Protein AF-X1F119-F1 (afdb_monomer_lite)

Sequence (222 aa):
QDLFIVEIAGNFIGYMDVAPELIIKRVILDCWIYPEHRRRGLATKLLAHGTRRAQELRARVAHVNIPDDNIIAKMVLSRLGFNSVRHFLELRLDMVEVRLPDIDRVVAGCRHLRRGEEDKLAKIQNRAFTGTWGYNPTTVEEIIYFTNLSSCSTEDVILACDGDKVIGYCWTGTTYEEGDAGGRKARIFMLGADPDYRGRGAGKRALLGWVGPPEKQGLTGC

Structure (mmCIF, N/CA/C/O backbone):
data_AF-X1F119-F1
#
_entry.id   AF-X1F119-F1
#
loop_
_atom_site.group_PDB
_atom_site.id
_atom_site.type_symbol
_atom_site.label_atom_id
_atom_site.label_alt_id
_atom_site.label_comp_id
_atom_site.label_asym_id
_atom_site.label_entity_id
_atom_site.label_seq_id
_atom_site.pdbx_PDB_ins_code
_atom_site.Cartn_x
_atom_site.Cartn_y
_atom_site.Cartn_z
_atom_site.occupancy
_atom_site.B_iso_or_equiv
_atom_site.auth_seq_id
_atom_site.auth_comp_id
_atom_site.auth_asym_id
_atom_site.auth_atom_id
_atom_site.pdbx_PDB_model_num
ATOM 1 N N . GLN A 1 1 ? 21.455 -6.979 -4.875 1.00 76.25 1 GLN A N 1
ATOM 2 C CA . GLN A 1 1 ? 21.347 -5.538 -5.151 1.00 76.25 1 GLN A CA 1
ATOM 3 C C . GLN A 1 1 ? 20.015 -5.331 -5.829 1.00 76.25 1 GLN A C 1
ATOM 5 O O . GLN A 1 1 ? 19.732 -6.061 -6.774 1.00 76.25 1 GLN A O 1
ATOM 10 N N . ASP A 1 2 ? 19.213 -4.416 -5.298 1.00 92.12 2 ASP A N 1
ATOM 11 C CA . ASP A 1 2 ? 17.796 -4.299 -5.657 1.00 92.12 2 ASP A CA 1
ATOM 12 C C . ASP A 1 2 ? 17.477 -2.978 -6.382 1.00 92.12 2 ASP A C 1
ATOM 14 O O . ASP A 1 2 ? 16.419 -2.851 -6.979 1.00 92.12 2 ASP A O 1
ATOM 18 N N . LEU A 1 3 ? 18.446 -2.058 -6.451 1.00 95.38 3 LEU A N 1
ATOM 19 C CA . LEU A 1 3 ? 18.398 -0.848 -7.269 1.00 95.38 3 LEU A CA 1
ATOM 20 C C . LEU A 1 3 ? 19.441 -0.926 -8.391 1.00 95.38 3 LEU A C 1
ATOM 22 O O . LEU A 1 3 ? 20.638 -1.098 -8.132 1.00 95.38 3 LEU A O 1
ATOM 26 N N . PHE A 1 4 ? 18.986 -0.760 -9.630 1.00 93.94 4 PHE A N 1
ATOM 27 C CA . PHE A 1 4 ? 19.818 -0.664 -10.827 1.00 93.94 4 PHE A CA 1
ATOM 28 C C . PHE A 1 4 ? 19.674 0.722 -11.438 1.00 93.94 4 PHE A C 1
ATOM 30 O O . PHE A 1 4 ? 18.567 1.238 -11.564 1.00 93.94 4 PHE A O 1
ATOM 37 N N . ILE A 1 5 ? 20.789 1.302 -11.863 1.00 94.88 5 ILE A N 1
ATOM 38 C CA . ILE A 1 5 ? 20.841 2.652 -12.420 1.00 94.88 5 ILE A CA 1
ATOM 39 C C . ILE A 1 5 ? 21.349 2.575 -13.860 1.00 94.88 5 ILE A C 1
ATOM 41 O O . ILE A 1 5 ? 22.183 1.730 -14.193 1.00 94.88 5 ILE A O 1
ATOM 45 N N . VAL A 1 6 ? 20.828 3.446 -14.723 1.00 93.94 6 VAL A N 1
ATOM 46 C CA . VAL A 1 6 ? 21.331 3.643 -16.083 1.00 93.94 6 VAL A CA 1
ATOM 47 C C . VAL A 1 6 ? 22.001 4.999 -16.169 1.00 93.94 6 VAL A C 1
ATOM 49 O O . VAL A 1 6 ? 21.370 6.029 -15.927 1.00 93.94 6 VAL A O 1
ATOM 52 N N . GLU A 1 7 ? 23.258 4.983 -16.596 1.00 94.19 7 GLU A N 1
ATOM 53 C CA . GLU A 1 7 ? 24.046 6.186 -16.822 1.00 94.19 7 GLU A CA 1
ATOM 54 C C . GLU A 1 7 ? 24.548 6.240 -18.265 1.00 94.19 7 GLU A C 1
ATOM 56 O O . GLU A 1 7 ? 24.911 5.218 -18.856 1.00 94.19 7 GLU A O 1
ATOM 61 N N . ILE A 1 8 ? 24.576 7.440 -18.844 1.00 90.44 8 ILE A N 1
ATOM 62 C CA . ILE A 1 8 ? 25.230 7.711 -20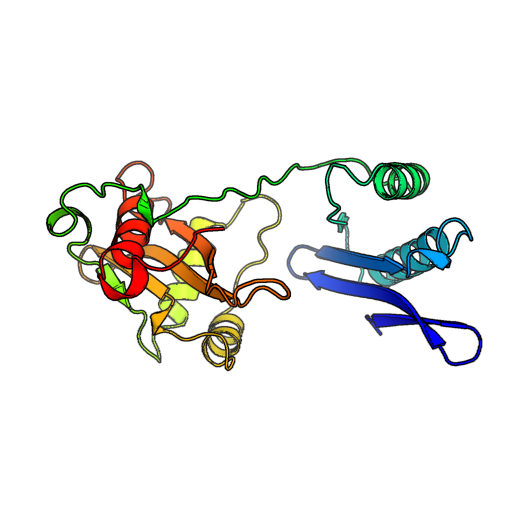.130 1.00 90.44 8 ILE A CA 1
ATOM 63 C C . ILE A 1 8 ? 26.125 8.933 -19.957 1.00 90.44 8 ILE A C 1
ATOM 65 O O . ILE A 1 8 ? 25.648 10.006 -19.594 1.00 90.44 8 ILE A O 1
ATOM 69 N N . ALA A 1 9 ? 27.421 8.769 -20.243 1.00 89.12 9 ALA A N 1
ATOM 70 C CA . ALA A 1 9 ? 28.428 9.826 -20.109 1.00 89.12 9 ALA A CA 1
ATOM 71 C C . ALA A 1 9 ? 28.419 10.503 -18.719 1.00 89.12 9 ALA A C 1
ATOM 73 O O . ALA A 1 9 ? 28.546 11.717 -18.617 1.00 89.12 9 ALA A O 1
ATOM 74 N N . GLY A 1 10 ? 28.226 9.711 -17.657 1.00 88.94 10 GLY A N 1
ATOM 75 C CA . GLY A 1 10 ? 28.173 10.194 -16.271 1.00 88.94 10 GLY A CA 1
ATOM 76 C C . GLY A 1 10 ? 26.843 10.829 -15.851 1.00 88.94 10 GLY A C 1
ATOM 77 O O . GLY A 1 10 ? 26.717 11.247 -14.706 1.00 88.94 10 GLY A O 1
ATOM 78 N N . ASN A 1 11 ? 25.844 10.888 -16.737 1.00 91.81 11 ASN A N 1
ATOM 79 C CA . ASN A 1 11 ? 24.521 11.412 -16.408 1.00 91.81 11 ASN A CA 1
ATOM 80 C C . ASN A 1 11 ? 23.555 10.281 -16.061 1.00 91.81 11 ASN A C 1
ATOM 82 O O . ASN A 1 11 ? 23.426 9.323 -16.829 1.00 91.81 11 ASN A O 1
ATOM 86 N N . PHE A 1 12 ? 22.830 10.435 -14.955 1.00 94.12 12 PHE A N 1
ATOM 87 C CA . PHE A 1 12 ? 21.704 9.582 -14.590 1.00 94.12 12 PHE A CA 1
ATOM 88 C C . PHE A 1 12 ? 20.560 9.746 -15.594 1.00 94.12 12 PHE A C 1
ATOM 90 O O . PHE A 1 12 ? 20.040 10.846 -15.778 1.00 94.12 12 PHE A O 1
ATOM 97 N N . ILE A 1 13 ? 20.142 8.649 -16.225 1.00 95.56 13 ILE A N 1
ATOM 98 C CA . ILE A 1 13 ? 19.063 8.674 -17.224 1.00 95.56 13 ILE A CA 1
ATOM 99 C C . ILE A 1 13 ? 17.914 7.711 -16.915 1.00 95.56 13 ILE A C 1
ATOM 101 O O . ILE A 1 13 ? 16.946 7.644 -17.678 1.00 95.56 13 ILE A O 1
ATOM 105 N N . GLY A 1 14 ? 17.997 6.949 -15.825 1.00 95.19 14 GLY A N 1
ATOM 106 C CA . GLY A 1 14 ? 16.923 6.057 -15.407 1.00 95.19 14 GLY A CA 1
ATOM 107 C C . GLY A 1 14 ? 17.321 5.064 -14.325 1.00 95.19 14 GLY A C 1
ATOM 108 O O . GLY A 1 14 ? 18.498 4.912 -14.000 1.00 95.19 14 GLY A O 1
ATOM 109 N N . TYR A 1 15 ? 16.323 4.357 -13.805 1.00 96.38 15 TYR A N 1
ATOM 110 C CA . TYR A 1 15 ? 16.493 3.344 -12.773 1.00 96.38 15 TYR A CA 1
ATOM 111 C C . TYR A 1 15 ? 15.498 2.184 -12.903 1.00 96.38 15 TYR A C 1
ATOM 113 O O . TYR A 1 15 ? 14.474 2.268 -13.592 1.00 96.38 15 TYR A O 1
ATOM 121 N N . MET A 1 16 ? 15.833 1.099 -12.212 1.00 96.75 16 MET A N 1
ATOM 122 C CA . MET A 1 16 ? 14.950 -0.003 -11.855 1.00 96.75 16 MET A CA 1
ATOM 123 C C . MET A 1 16 ? 15.096 -0.262 -10.362 1.00 96.75 16 MET A C 1
ATOM 125 O O . MET A 1 16 ? 16.180 -0.650 -9.927 1.00 96.75 16 MET A O 1
ATOM 129 N N . ASP A 1 17 ? 14.018 -0.077 -9.615 1.00 97.75 17 ASP A N 1
ATOM 130 C CA . ASP A 1 17 ? 13.915 -0.489 -8.221 1.00 97.75 17 ASP A CA 1
ATOM 131 C C . ASP A 1 17 ? 13.126 -1.801 -8.125 1.00 97.75 17 ASP A C 1
ATOM 133 O O . ASP A 1 17 ? 12.118 -1.998 -8.810 1.00 97.75 17 ASP A O 1
ATOM 137 N N . VAL A 1 18 ? 13.620 -2.725 -7.307 1.00 97.81 18 VAL A N 1
ATOM 138 C CA . VAL A 1 18 ? 13.049 -4.053 -7.085 1.00 97.81 18 VAL A CA 1
ATOM 139 C C . VAL A 1 18 ? 12.709 -4.170 -5.608 1.00 97.81 18 VAL A C 1
ATOM 141 O O . VAL A 1 18 ? 13.557 -4.543 -4.808 1.00 97.81 18 VAL A O 1
ATOM 144 N N . ALA A 1 19 ? 11.458 -3.911 -5.241 1.00 96.69 19 ALA A N 1
ATOM 145 C CA . ALA A 1 19 ? 11.001 -4.005 -3.858 1.00 96.69 19 ALA A CA 1
ATOM 146 C C . ALA A 1 19 ? 10.455 -5.418 -3.562 1.00 96.69 19 ALA A C 1
ATOM 148 O O . ALA A 1 19 ? 9.402 -5.796 -4.094 1.00 96.69 19 ALA A O 1
ATOM 149 N N . PRO A 1 20 ? 11.147 -6.244 -2.752 1.00 96.19 20 PRO A N 1
ATOM 150 C CA . PRO A 1 20 ? 10.719 -7.608 -2.490 1.00 96.19 20 PRO A CA 1
ATOM 151 C C . PRO A 1 20 ? 9.724 -7.707 -1.329 1.00 96.19 20 PRO A C 1
ATOM 153 O O . PRO A 1 20 ? 9.960 -7.209 -0.235 1.00 96.19 20 PRO A O 1
ATOM 156 N N . GLU A 1 21 ? 8.660 -8.479 -1.529 1.00 95.25 21 GLU A N 1
ATOM 157 C CA . GLU A 1 21 ? 7.686 -8.864 -0.502 1.00 95.25 21 GLU A CA 1
ATOM 158 C C . GLU A 1 21 ? 7.669 -10.391 -0.399 1.00 95.25 21 GLU A C 1
ATOM 160 O O . GLU A 1 21 ? 6.790 -11.102 -0.905 1.00 95.25 21 GLU A O 1
ATOM 165 N N . LEU A 1 22 ? 8.729 -10.918 0.216 1.00 93.88 22 LEU A N 1
ATOM 166 C CA . LEU A 1 22 ? 9.050 -12.346 0.171 1.00 93.88 22 LEU A CA 1
ATOM 167 C C . LEU A 1 22 ? 8.049 -13.223 0.932 1.00 93.88 22 LEU A C 1
ATOM 169 O O . LEU A 1 22 ? 7.871 -14.382 0.556 1.00 93.88 22 LEU A O 1
ATOM 173 N N . ILE A 1 23 ? 7.346 -12.671 1.929 1.00 93.75 23 ILE A N 1
ATOM 174 C CA . ILE A 1 23 ? 6.282 -13.371 2.673 1.00 93.75 23 ILE A CA 1
ATOM 175 C C . ILE A 1 23 ? 5.203 -13.873 1.704 1.00 93.75 23 ILE A C 1
ATOM 177 O O . ILE A 1 23 ? 4.798 -15.034 1.759 1.00 93.75 23 ILE A O 1
ATOM 181 N N . ILE A 1 24 ? 4.803 -13.026 0.753 1.00 95.06 24 ILE A N 1
ATOM 182 C CA . ILE A 1 24 ? 3.826 -13.355 -0.293 1.00 95.06 24 ILE A CA 1
ATOM 183 C C . ILE A 1 24 ? 4.486 -13.768 -1.619 1.00 95.06 24 ILE A C 1
ATOM 185 O O . ILE A 1 24 ? 3.801 -13.953 -2.625 1.00 95.06 24 ILE A O 1
ATOM 189 N N . LYS A 1 25 ? 5.815 -13.954 -1.624 1.00 96.69 25 LYS A N 1
ATOM 190 C CA . LYS A 1 25 ? 6.635 -14.315 -2.794 1.00 96.69 25 LYS A CA 1
ATOM 191 C C . LYS A 1 25 ? 6.395 -13.382 -3.986 1.00 96.69 25 LYS A C 1
ATOM 193 O O . LYS A 1 25 ? 6.302 -13.848 -5.124 1.00 96.69 25 LYS A O 1
ATOM 198 N N . ARG A 1 26 ? 6.288 -12.079 -3.731 1.00 96.88 26 ARG A N 1
ATOM 199 C CA . ARG A 1 26 ? 6.094 -11.044 -4.752 1.00 96.88 26 ARG A CA 1
ATOM 200 C C . ARG A 1 26 ? 7.316 -10.131 -4.824 1.00 96.88 26 ARG A C 1
ATOM 202 O O . ARG A 1 26 ? 8.005 -9.945 -3.827 1.00 96.88 26 ARG A O 1
ATOM 209 N N . VAL A 1 27 ? 7.565 -9.552 -5.992 1.00 97.75 27 VAL A N 1
ATOM 210 C CA . VAL A 1 27 ? 8.350 -8.318 -6.114 1.00 97.75 27 VAL A CA 1
ATOM 211 C C . VAL A 1 27 ? 7.518 -7.245 -6.805 1.00 97.75 27 VAL A C 1
ATOM 213 O O . VAL A 1 27 ? 6.731 -7.550 -7.710 1.00 97.75 27 VAL A O 1
ATOM 216 N N . ILE A 1 28 ? 7.701 -5.999 -6.393 1.00 97.25 28 ILE A N 1
ATOM 217 C CA . ILE A 1 28 ? 7.231 -4.825 -7.120 1.00 97.25 28 ILE A CA 1
ATOM 218 C C . ILE A 1 28 ? 8.422 -4.260 -7.886 1.00 97.25 28 ILE A C 1
ATOM 220 O O . ILE A 1 28 ? 9.496 -4.081 -7.317 1.00 97.25 28 ILE A O 1
ATOM 224 N N . LEU A 1 29 ? 8.241 -4.030 -9.181 1.00 97.62 29 LEU A N 1
ATOM 225 C CA . LEU A 1 29 ? 9.237 -3.389 -10.027 1.00 97.62 29 LEU A CA 1
ATOM 226 C C . LEU A 1 29 ? 8.778 -1.964 -10.310 1.00 97.62 29 LEU A C 1
ATOM 228 O O . LEU A 1 29 ? 7.668 -1.768 -10.815 1.00 97.62 29 LEU A O 1
ATOM 232 N N . ASP A 1 30 ? 9.645 -1.001 -10.035 1.00 96.38 30 ASP A N 1
ATOM 233 C CA . ASP A 1 30 ? 9.466 0.382 -10.452 1.00 96.38 30 ASP A CA 1
ATOM 234 C C . ASP A 1 30 ? 10.558 0.761 -11.451 1.00 96.38 30 ASP A C 1
ATOM 236 O O . ASP A 1 30 ? 11.749 0.560 -11.217 1.00 96.38 30 ASP A O 1
ATOM 240 N N . CYS A 1 31 ? 10.139 1.261 -12.609 1.00 95.00 31 CYS A N 1
ATOM 241 C CA . CYS A 1 31 ? 11.027 1.555 -13.719 1.00 95.00 31 CYS A CA 1
ATOM 242 C C . CYS A 1 31 ? 10.760 2.947 -14.250 1.00 95.00 31 CYS A C 1
ATOM 244 O O . CYS A 1 31 ? 9.670 3.242 -14.748 1.00 95.00 31 CYS A O 1
ATOM 246 N N . TRP A 1 32 ? 11.814 3.749 -14.290 1.00 94.00 32 TRP A N 1
ATOM 247 C CA . TRP A 1 32 ? 11.741 5.070 -14.875 1.00 94.00 32 TRP A CA 1
ATOM 248 C C . TRP A 1 32 ? 12.942 5.349 -15.763 1.00 94.00 32 TRP A C 1
ATOM 250 O O . TRP A 1 32 ? 14.078 5.005 -15.446 1.00 94.00 32 TRP A O 1
ATOM 260 N N . ILE A 1 33 ? 12.674 5.989 -16.898 1.00 93.75 33 ILE A N 1
ATOM 261 C CA . ILE A 1 33 ? 13.688 6.471 -17.832 1.00 93.75 33 ILE A CA 1
ATOM 262 C C . ILE A 1 33 ? 13.331 7.893 -18.230 1.00 93.75 33 ILE A C 1
ATOM 264 O O . ILE A 1 33 ? 12.177 8.180 -18.594 1.00 93.75 33 ILE A O 1
ATOM 268 N N . TYR A 1 34 ? 14.358 8.736 -18.225 1.00 91.81 34 TYR A N 1
ATOM 269 C CA . TYR A 1 34 ? 14.298 10.122 -18.647 1.00 91.81 34 TYR A CA 1
ATOM 270 C C . TYR A 1 34 ? 13.673 10.226 -20.053 1.00 91.81 34 TYR A C 1
ATOM 272 O O . TYR A 1 34 ? 14.088 9.482 -20.952 1.00 91.81 34 TYR A O 1
ATOM 280 N N . PRO A 1 35 ? 12.664 11.094 -20.280 1.00 89.38 35 PRO A N 1
ATOM 281 C CA . PRO A 1 35 ? 11.894 11.130 -21.528 1.00 89.38 35 PRO A CA 1
ATOM 282 C C . PRO A 1 35 ? 12.725 11.138 -22.822 1.00 89.38 35 PRO A C 1
ATOM 284 O O . PRO A 1 35 ? 12.428 10.373 -23.740 1.00 89.38 35 PRO A O 1
ATOM 287 N N . GLU A 1 36 ? 13.808 11.913 -22.862 1.00 90.00 36 GLU A N 1
ATOM 288 C CA . GLU A 1 36 ? 14.717 12.082 -24.014 1.00 90.00 36 GLU A CA 1
ATOM 289 C C . GLU A 1 36 ? 15.517 10.813 -24.375 1.00 90.00 36 GLU A C 1
ATOM 291 O O . GLU A 1 36 ? 15.995 10.636 -25.504 1.00 90.00 36 GLU A O 1
ATOM 296 N N . HIS A 1 37 ? 15.630 9.883 -23.425 1.00 88.31 37 HIS A N 1
ATOM 297 C CA . HIS A 1 37 ? 16.344 8.615 -23.572 1.00 88.31 37 HIS A CA 1
ATOM 298 C C . HIS A 1 37 ? 15.403 7.421 -23.815 1.00 88.31 37 HIS A C 1
ATOM 300 O O . HIS A 1 37 ? 15.855 6.276 -23.942 1.00 88.31 37 HIS A O 1
ATOM 306 N N . ARG A 1 38 ? 14.089 7.658 -23.930 1.00 87.25 38 ARG A N 1
ATOM 307 C CA . ARG A 1 38 ? 13.095 6.615 -24.232 1.00 87.25 38 ARG A CA 1
ATOM 308 C C . ARG A 1 38 ? 13.213 6.116 -25.677 1.00 87.25 38 ARG A C 1
ATOM 310 O O . ARG A 1 38 ? 13.907 6.682 -26.512 1.00 87.25 38 ARG A O 1
ATOM 317 N N . ARG A 1 39 ? 12.523 5.004 -25.971 1.00 83.62 39 ARG A N 1
ATOM 318 C CA . ARG A 1 39 ? 12.509 4.315 -27.285 1.00 83.62 39 ARG A CA 1
ATOM 319 C C . ARG A 1 39 ? 13.870 3.767 -27.754 1.00 83.62 39 ARG A C 1
ATOM 321 O O . ARG A 1 39 ? 13.997 3.357 -28.898 1.00 83.62 39 ARG A O 1
ATOM 328 N N . ARG A 1 40 ? 14.854 3.664 -26.854 1.00 87.62 40 ARG A N 1
ATOM 329 C CA . ARG A 1 40 ? 16.182 3.063 -27.104 1.00 87.62 40 ARG A CA 1
ATOM 330 C C . ARG A 1 40 ? 16.336 1.639 -26.541 1.00 87.62 40 ARG A C 1
ATOM 332 O O . ARG A 1 40 ? 17.446 1.155 -26.354 1.00 87.62 40 ARG A O 1
ATOM 339 N N . GLY A 1 41 ? 15.228 0.986 -26.179 1.00 89.62 41 GLY A N 1
ATOM 340 C CA . GLY A 1 41 ? 15.228 -0.359 -25.578 1.00 89.62 41 GLY A CA 1
ATOM 341 C C . GLY A 1 41 ? 15.722 -0.436 -24.125 1.00 89.62 41 GLY A C 1
ATOM 342 O O . GLY A 1 41 ? 15.816 -1.530 -23.573 1.00 89.62 41 GLY A O 1
ATOM 343 N N . LEU A 1 42 ? 16.013 0.700 -23.479 1.00 92.12 42 LEU A N 1
ATOM 344 C CA . LEU A 1 42 ? 16.515 0.742 -22.100 1.00 92.12 42 LEU A CA 1
ATOM 345 C C . LEU A 1 42 ? 15.516 0.154 -21.090 1.00 92.12 42 LEU A C 1
ATOM 347 O O . LEU A 1 42 ? 15.915 -0.634 -20.239 1.00 92.12 42 LEU A O 1
ATOM 351 N N . ALA A 1 43 ? 14.219 0.458 -21.235 1.00 91.75 43 ALA A N 1
ATOM 352 C CA . ALA A 1 43 ? 13.174 -0.051 -20.338 1.00 91.75 43 ALA A CA 1
ATOM 353 C C . ALA A 1 43 ? 13.116 -1.580 -20.370 1.00 91.75 43 ALA A C 1
ATOM 355 O O . ALA A 1 43 ? 13.033 -2.234 -19.339 1.00 91.75 43 ALA A O 1
ATOM 356 N N . THR A 1 44 ? 13.227 -2.155 -21.570 1.00 92.56 44 THR A N 1
ATOM 357 C CA . THR A 1 44 ? 13.251 -3.603 -21.780 1.00 92.56 44 THR A CA 1
ATOM 358 C C . THR A 1 44 ? 14.439 -4.249 -21.075 1.00 92.56 44 THR A C 1
ATOM 360 O O . THR A 1 44 ? 14.266 -5.267 -20.412 1.00 92.56 44 THR A O 1
ATOM 363 N N . LYS A 1 45 ? 15.633 -3.647 -21.172 1.00 92.75 45 LYS A N 1
ATOM 364 C CA . LYS A 1 45 ? 16.828 -4.141 -20.473 1.00 92.75 45 LYS A CA 1
ATOM 365 C C . LYS A 1 45 ? 16.647 -4.080 -18.958 1.00 92.75 45 LYS A C 1
ATOM 367 O O . LYS A 1 45 ? 16.868 -5.080 -18.284 1.00 92.75 45 LYS A O 1
ATOM 372 N N . LEU A 1 46 ? 16.194 -2.940 -18.438 1.00 94.56 46 LEU A N 1
ATOM 373 C CA . LEU A 1 46 ? 15.939 -2.755 -17.011 1.00 94.56 46 LEU A CA 1
ATOM 374 C C . LEU A 1 46 ? 14.912 -3.756 -16.472 1.00 94.56 46 LEU A C 1
ATOM 376 O O . LEU A 1 46 ? 15.180 -4.430 -15.482 1.00 94.56 46 LEU A O 1
ATOM 380 N N . LEU A 1 47 ? 13.770 -3.917 -17.144 1.00 94.62 47 LEU A N 1
ATOM 381 C CA . LEU A 1 47 ? 12.732 -4.873 -16.742 1.00 94.62 47 LEU A CA 1
ATOM 382 C C . LEU A 1 47 ? 13.226 -6.323 -16.806 1.00 94.62 47 LEU A C 1
ATOM 384 O O . LEU A 1 47 ? 12.864 -7.127 -15.947 1.00 94.62 47 LEU A O 1
ATOM 388 N N . ALA A 1 48 ? 14.093 -6.663 -17.764 1.00 92.56 48 ALA A N 1
ATOM 389 C CA . ALA A 1 48 ? 14.736 -7.974 -17.803 1.00 92.56 48 ALA A CA 1
ATOM 390 C C . ALA A 1 48 ? 15.678 -8.193 -16.603 1.00 92.56 48 ALA A C 1
ATOM 392 O O . ALA A 1 48 ? 15.686 -9.286 -16.032 1.00 92.56 48 ALA A O 1
ATOM 393 N N . HIS A 1 49 ? 16.427 -7.167 -16.178 1.00 93.44 49 HIS A N 1
ATOM 394 C CA . HIS A 1 49 ? 17.231 -7.222 -14.950 1.00 93.44 49 HIS A CA 1
ATOM 395 C C . HIS A 1 49 ? 16.356 -7.385 -13.703 1.00 93.44 49 HIS A C 1
ATOM 397 O O . HIS A 1 49 ? 16.606 -8.294 -12.913 1.00 93.44 49 HIS A O 1
ATOM 403 N N . GLY A 1 50 ? 15.294 -6.585 -13.567 1.00 95.38 50 GLY A N 1
ATOM 404 C CA . GLY A 1 50 ? 14.342 -6.698 -12.458 1.00 95.38 50 GLY A CA 1
ATOM 405 C C . GLY A 1 50 ? 13.676 -8.077 -12.393 1.00 95.38 50 GLY A C 1
ATOM 406 O O . GLY A 1 50 ? 13.599 -8.688 -11.330 1.00 95.38 50 GLY A O 1
ATOM 407 N N . THR A 1 51 ? 13.294 -8.636 -13.545 1.00 94.12 51 THR A N 1
ATOM 408 C CA . THR A 1 51 ? 12.704 -9.984 -13.634 1.00 94.12 51 THR A CA 1
ATOM 409 C C . THR A 1 51 ? 13.704 -11.074 -13.249 1.00 94.12 51 THR A C 1
ATOM 411 O O . THR A 1 51 ? 13.356 -11.999 -12.517 1.00 94.12 51 THR A O 1
ATOM 414 N N . ARG A 1 52 ? 14.965 -10.964 -13.683 1.00 94.62 52 ARG A N 1
ATOM 415 C CA . ARG A 1 52 ? 16.024 -11.895 -13.262 1.00 94.62 52 ARG A CA 1
ATOM 416 C C . ARG A 1 52 ? 16.250 -11.822 -11.755 1.00 94.62 52 ARG A C 1
ATOM 418 O O . ARG A 1 52 ? 16.320 -12.854 -11.095 1.00 94.62 52 ARG A O 1
ATOM 425 N N . ARG A 1 53 ? 16.284 -10.609 -11.201 1.00 96.19 53 ARG A N 1
ATOM 426 C CA . ARG A 1 53 ? 16.421 -10.405 -9.761 1.00 96.19 53 ARG A CA 1
ATOM 427 C C . ARG A 1 53 ? 15.254 -11.023 -8.986 1.00 96.19 53 ARG A C 1
ATOM 429 O O . ARG A 1 53 ? 15.474 -11.683 -7.974 1.00 96.19 53 ARG A O 1
ATOM 436 N N . ALA A 1 54 ? 14.030 -10.897 -9.498 1.00 95.94 54 ALA A N 1
ATOM 437 C CA . ALA A 1 54 ? 12.852 -11.564 -8.943 1.00 95.94 54 ALA A CA 1
ATOM 438 C C . ALA A 1 54 ? 13.024 -13.093 -8.870 1.00 95.94 54 ALA A C 1
ATOM 440 O O . ALA A 1 54 ? 12.682 -13.714 -7.862 1.00 95.94 54 ALA A O 1
ATOM 441 N N . GLN A 1 55 ? 13.588 -13.697 -9.923 1.00 95.06 55 GLN A N 1
ATOM 442 C CA . GLN A 1 55 ? 13.859 -15.137 -9.986 1.00 95.06 55 GLN A CA 1
ATOM 443 C C . GLN A 1 55 ? 14.932 -15.565 -8.977 1.00 95.06 55 GLN A C 1
ATOM 445 O O . GLN A 1 55 ? 14.746 -16.563 -8.281 1.00 95.06 55 GLN A O 1
ATOM 450 N N . GLU A 1 56 ? 16.021 -14.801 -8.845 1.00 96.69 56 GLU A N 1
ATOM 451 C CA . GLU A 1 56 ? 17.069 -15.041 -7.838 1.00 96.69 56 GLU A CA 1
ATOM 452 C C . GLU A 1 56 ? 16.504 -15.022 -6.412 1.00 96.69 56 GLU A C 1
ATOM 454 O O . GLU A 1 56 ? 16.857 -15.861 -5.582 1.00 96.69 56 GLU A O 1
ATOM 459 N N . LEU A 1 57 ? 15.574 -14.101 -6.151 1.00 96.69 57 LEU A N 1
ATOM 460 C CA . LEU A 1 57 ? 14.852 -13.977 -4.883 1.00 96.69 57 LEU A CA 1
ATOM 461 C C . LEU A 1 57 ? 13.762 -15.045 -4.693 1.00 96.69 57 LEU A C 1
ATOM 463 O O . LEU A 1 57 ? 13.087 -15.062 -3.663 1.00 96.69 57 LEU A O 1
ATOM 467 N N . ARG A 1 58 ? 13.586 -15.952 -5.664 1.00 96.75 58 ARG A N 1
ATOM 468 C CA . ARG A 1 58 ? 12.556 -17.003 -5.674 1.00 96.75 58 ARG A CA 1
ATOM 469 C C . ARG A 1 58 ? 11.133 -16.449 -5.535 1.00 96.75 58 ARG A C 1
ATOM 471 O O . ARG A 1 58 ? 10.244 -17.131 -5.010 1.00 96.75 58 ARG A O 1
ATOM 478 N N . ALA A 1 59 ? 10.906 -15.226 -6.011 1.00 97.19 59 ALA A N 1
ATOM 479 C CA . ALA A 1 59 ? 9.570 -14.665 -6.115 1.00 97.19 59 ALA A CA 1
ATOM 480 C C . ALA A 1 59 ? 8.756 -15.445 -7.157 1.00 97.19 59 ALA A C 1
ATOM 482 O O . ALA A 1 59 ? 9.278 -15.929 -8.161 1.00 97.19 59 ALA A O 1
ATOM 483 N N . ARG A 1 60 ? 7.457 -15.585 -6.903 1.00 96.00 60 ARG A N 1
ATOM 484 C CA . ARG A 1 60 ? 6.500 -16.229 -7.810 1.00 96.00 60 ARG A CA 1
ATOM 485 C C . ARG A 1 60 ? 5.881 -15.245 -8.789 1.00 96.00 60 ARG A C 1
ATOM 487 O O . ARG A 1 60 ? 5.469 -15.655 -9.867 1.00 96.00 60 ARG A O 1
ATOM 494 N N . VAL A 1 61 ? 5.774 -13.980 -8.392 1.00 95.94 61 VAL A N 1
ATOM 495 C CA . VAL A 1 61 ? 5.081 -12.947 -9.160 1.00 95.94 61 VAL A CA 1
ATOM 496 C C . VAL A 1 61 ? 5.885 -11.653 -9.121 1.00 95.94 61 VAL A C 1
ATOM 498 O O . VAL A 1 61 ? 6.349 -11.243 -8.058 1.00 95.94 61 VAL A O 1
ATOM 501 N N . ALA A 1 62 ? 6.014 -11.005 -10.275 1.00 97.00 62 ALA A N 1
ATOM 502 C CA . ALA A 1 62 ? 6.483 -9.633 -10.390 1.00 97.00 62 ALA A CA 1
ATOM 503 C C . ALA A 1 62 ? 5.306 -8.751 -10.814 1.00 97.00 62 ALA A C 1
ATOM 505 O O . ALA A 1 62 ? 4.605 -9.076 -11.774 1.00 97.00 62 ALA A O 1
ATOM 506 N N . HIS A 1 63 ? 5.080 -7.651 -10.105 1.00 97.19 63 HIS A N 1
ATOM 507 C CA . HIS A 1 63 ? 4.093 -6.647 -10.487 1.00 97.19 63 HIS A CA 1
ATOM 508 C C . HIS A 1 63 ? 4.777 -5.337 -10.846 1.00 97.19 63 HIS A C 1
ATOM 510 O O . HIS A 1 63 ? 5.794 -4.974 -10.266 1.00 97.19 63 HIS A O 1
ATOM 516 N N . VAL A 1 64 ? 4.167 -4.621 -11.784 1.00 97.00 64 VAL A N 1
ATOM 517 C CA . VAL A 1 64 ? 4.546 -3.263 -12.172 1.00 97.00 64 VAL A CA 1
ATOM 518 C C . VAL A 1 64 ? 3.281 -2.426 -12.102 1.00 97.00 64 VAL A C 1
ATOM 520 O O . VAL A 1 64 ? 2.250 -2.846 -12.631 1.00 97.00 64 VAL A O 1
ATOM 523 N N . ASN A 1 65 ? 3.346 -1.270 -11.447 1.00 95.56 65 ASN A N 1
ATOM 524 C CA . ASN A 1 65 ? 2.261 -0.297 -11.477 1.00 95.56 65 ASN A CA 1
ATOM 525 C C . ASN A 1 65 ? 2.603 0.792 -12.493 1.00 95.56 65 ASN A C 1
ATOM 527 O O . ASN A 1 65 ? 3.715 1.312 -12.485 1.00 95.56 65 ASN A O 1
ATOM 531 N N . ILE A 1 66 ? 1.665 1.125 -13.376 1.00 94.94 66 ILE A N 1
ATOM 532 C CA . ILE A 1 66 ? 1.857 2.160 -14.394 1.00 94.94 66 ILE A CA 1
ATOM 533 C C . ILE A 1 66 ? 0.611 3.044 -14.488 1.00 94.94 66 ILE A C 1
ATOM 535 O O . ILE A 1 66 ? -0.493 2.541 -14.268 1.00 94.94 66 ILE A O 1
ATOM 539 N N . PRO A 1 67 ? 0.757 4.329 -14.861 1.00 94.31 67 PRO A N 1
ATOM 540 C CA . PRO A 1 67 ? -0.384 5.157 -15.232 1.00 94.31 67 PRO A CA 1
ATOM 541 C C . PRO A 1 67 ? -1.180 4.519 -16.374 1.00 94.31 67 PRO A C 1
ATOM 543 O O . PRO A 1 67 ? -0.600 3.947 -17.305 1.00 94.31 67 PRO A O 1
ATOM 546 N N . ASP A 1 68 ? -2.509 4.609 -16.311 1.00 93.19 68 ASP A N 1
ATOM 547 C CA . ASP A 1 68 ? -3.379 3.960 -17.296 1.00 93.19 68 ASP A CA 1
ATOM 548 C C . ASP A 1 68 ? -3.221 4.561 -18.706 1.00 93.19 68 ASP A C 1
ATOM 550 O O . ASP A 1 68 ? -3.296 3.856 -19.711 1.00 93.19 68 ASP A O 1
ATOM 554 N N . ASP A 1 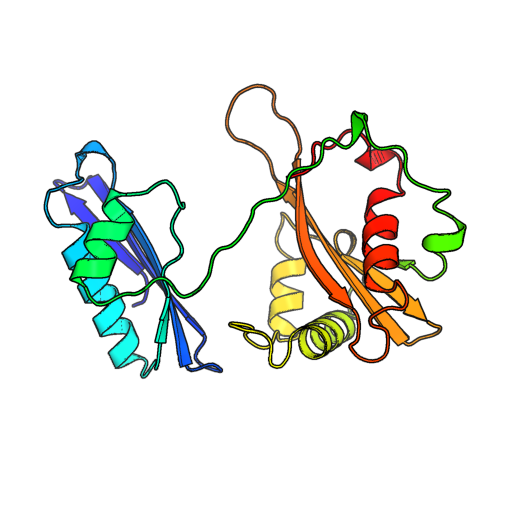69 ? -2.892 5.841 -18.806 1.00 94.06 69 ASP A N 1
ATOM 555 C CA . ASP A 1 69 ? -2.624 6.535 -20.067 1.00 94.06 69 ASP A CA 1
ATOM 556 C C . ASP A 1 69 ? -1.213 6.267 -20.636 1.00 94.06 69 ASP A C 1
ATOM 558 O O . ASP A 1 69 ? -0.895 6.678 -21.756 1.00 94.06 69 ASP A O 1
ATOM 562 N N . ASN A 1 70 ? -0.361 5.511 -19.932 1.00 92.56 70 ASN A N 1
ATOM 563 C CA . ASN A 1 70 ? 0.993 5.197 -20.386 1.00 92.56 70 ASN A CA 1
ATOM 564 C C . ASN A 1 70 ? 1.019 4.036 -21.399 1.00 92.56 70 ASN A C 1
ATOM 566 O O . ASN A 1 70 ? 1.449 2.911 -21.116 1.00 92.56 70 ASN A O 1
ATOM 570 N N . ILE A 1 71 ? 0.596 4.334 -22.631 1.00 92.06 71 ILE A N 1
ATOM 571 C CA . ILE A 1 71 ? 0.518 3.385 -23.757 1.00 92.06 71 ILE A CA 1
ATOM 572 C C . ILE A 1 71 ? 1.871 2.705 -24.031 1.00 92.06 71 ILE A C 1
ATOM 574 O O . ILE A 1 71 ? 1.932 1.507 -24.317 1.00 92.06 71 ILE A O 1
ATOM 578 N N . ILE A 1 72 ? 2.974 3.452 -23.922 1.00 89.81 72 ILE A N 1
ATOM 579 C CA . ILE A 1 72 ? 4.319 2.923 -24.187 1.00 89.81 72 ILE A CA 1
ATOM 580 C C . ILE A 1 72 ? 4.706 1.871 -23.146 1.00 89.81 72 ILE A C 1
ATOM 582 O O . ILE A 1 72 ? 5.209 0.810 -23.522 1.00 89.81 72 ILE A O 1
ATOM 586 N N . ALA A 1 73 ? 4.449 2.127 -21.860 1.00 92.50 73 ALA A N 1
ATOM 587 C CA . ALA A 1 73 ? 4.720 1.154 -20.807 1.00 92.50 73 ALA A CA 1
ATOM 588 C C . ALA A 1 73 ? 3.852 -0.102 -20.968 1.00 92.50 73 ALA A C 1
ATOM 590 O O . ALA A 1 73 ? 4.396 -1.206 -20.934 1.00 92.50 73 ALA A O 1
ATOM 591 N N . LYS A 1 74 ? 2.549 0.052 -21.260 1.00 94.62 74 LYS A N 1
ATOM 592 C CA . LYS A 1 74 ? 1.642 -1.075 -21.564 1.00 94.62 74 LYS A CA 1
ATOM 593 C C . LYS A 1 74 ? 2.199 -1.969 -22.679 1.00 94.62 74 LYS A C 1
ATOM 595 O O . LYS A 1 74 ? 2.267 -3.187 -22.520 1.00 94.62 74 LYS A O 1
ATOM 600 N N . MET A 1 75 ? 2.664 -1.371 -23.779 1.00 92.31 75 MET A N 1
ATOM 601 C CA . MET A 1 75 ? 3.246 -2.107 -24.907 1.00 92.31 75 MET A CA 1
ATOM 602 C C . MET A 1 75 ? 4.544 -2.841 -24.528 1.00 92.31 75 MET A C 1
ATOM 604 O O . MET A 1 75 ? 4.729 -3.997 -24.908 1.00 92.31 75 MET A O 1
ATOM 608 N N . VAL A 1 76 ? 5.458 -2.186 -23.803 1.00 92.69 76 VAL A N 1
ATOM 609 C CA . VAL A 1 76 ? 6.732 -2.802 -23.384 1.00 92.69 76 VAL A CA 1
ATOM 610 C C . VAL A 1 76 ? 6.491 -3.962 -22.418 1.00 92.69 76 VAL A C 1
ATOM 612 O O . VAL A 1 76 ? 7.082 -5.024 -22.599 1.00 92.69 76 VAL A O 1
ATOM 615 N N . LEU A 1 77 ? 5.605 -3.782 -21.437 1.00 95.25 77 LEU A N 1
ATOM 616 C CA . LEU A 1 77 ? 5.246 -4.808 -20.459 1.00 95.25 77 LEU A CA 1
ATOM 617 C C . LEU A 1 77 ? 4.594 -6.022 -21.131 1.00 95.25 77 LEU A C 1
ATOM 619 O O . LEU A 1 77 ? 5.012 -7.151 -20.882 1.00 95.25 77 LEU A O 1
ATOM 623 N N . SER A 1 78 ? 3.651 -5.797 -22.049 1.00 94.88 78 SER A N 1
ATOM 624 C CA . SER A 1 78 ? 3.007 -6.878 -22.804 1.00 94.88 78 SER A CA 1
ATOM 625 C C . SER A 1 78 ? 4.016 -7.703 -23.613 1.00 94.88 78 SER A C 1
ATOM 627 O O . SER A 1 78 ? 3.989 -8.932 -23.564 1.00 94.88 78 SER A O 1
ATOM 629 N N . ARG A 1 79 ? 4.985 -7.054 -24.277 1.00 92.25 79 ARG A N 1
ATOM 630 C CA . ARG A 1 79 ? 6.072 -7.747 -25.001 1.00 92.25 79 ARG A CA 1
ATOM 631 C C . ARG A 1 79 ? 6.979 -8.584 -24.095 1.00 92.25 79 ARG A C 1
ATOM 633 O O . ARG A 1 79 ? 7.629 -9.502 -24.582 1.00 92.25 79 ARG A O 1
ATOM 640 N N . LEU A 1 80 ? 7.036 -8.259 -22.807 1.00 92.12 80 LEU A N 1
ATOM 641 C CA . LEU A 1 80 ? 7.788 -8.995 -21.790 1.00 92.12 80 LEU A CA 1
ATOM 642 C C . LEU A 1 80 ? 6.941 -10.054 -21.064 1.00 92.12 80 LEU A C 1
ATOM 644 O O . LEU A 1 80 ? 7.419 -10.661 -20.111 1.00 92.12 80 LEU A O 1
ATOM 648 N N . GLY A 1 81 ? 5.702 -10.291 -21.508 1.00 94.62 81 GLY A N 1
ATOM 649 C CA . GLY A 1 81 ? 4.818 -11.315 -20.949 1.00 94.62 81 GLY A CA 1
ATOM 650 C C . GLY A 1 81 ? 4.020 -10.876 -19.719 1.00 94.62 81 GLY A C 1
ATOM 651 O O . GLY A 1 81 ? 3.351 -11.707 -19.105 1.00 94.62 81 GLY A O 1
ATOM 652 N N . PHE A 1 82 ? 4.052 -9.591 -19.356 1.00 96.62 82 PHE A N 1
ATOM 653 C CA . PHE A 1 82 ? 3.167 -9.057 -18.324 1.00 96.62 82 PHE A CA 1
ATOM 654 C C . PHE A 1 82 ? 1.748 -8.895 -18.871 1.00 96.62 82 PHE A C 1
ATOM 656 O O . PHE A 1 82 ? 1.544 -8.511 -20.022 1.00 96.62 82 PHE A O 1
ATOM 663 N N . ASN A 1 83 ? 0.765 -9.125 -18.005 1.00 96.00 83 ASN A N 1
ATOM 664 C CA . ASN A 1 83 ? -0.649 -8.938 -18.304 1.00 96.00 83 ASN A CA 1
ATOM 665 C C . ASN A 1 83 ? -1.266 -7.991 -17.272 1.00 96.00 83 ASN A C 1
ATOM 667 O O . ASN A 1 83 ? -0.822 -7.956 -16.122 1.00 96.00 83 ASN A O 1
ATOM 671 N N . SER A 1 84 ? -2.290 -7.231 -17.670 1.00 95.94 84 SER A N 1
ATOM 672 C CA . SER A 1 84 ? -3.041 -6.411 -16.715 1.00 95.94 84 SER A CA 1
ATOM 673 C C . SER A 1 84 ? -3.823 -7.320 -15.772 1.00 95.94 84 SER A C 1
ATOM 675 O O . SER A 1 84 ? -4.581 -8.179 -16.218 1.00 95.94 84 SER A O 1
ATOM 677 N N . VAL A 1 85 ? -3.625 -7.135 -14.469 1.00 96.19 85 VAL A N 1
ATOM 678 C CA . VAL A 1 85 ? -4.280 -7.934 -13.421 1.00 96.19 85 VAL A CA 1
ATOM 679 C C . VAL A 1 85 ? -5.150 -7.091 -12.495 1.00 96.19 85 VAL A C 1
ATOM 681 O O . VAL A 1 85 ? -5.971 -7.643 -11.763 1.00 96.19 85 VAL A O 1
ATOM 684 N N . ARG A 1 86 ? -4.969 -5.762 -12.493 1.00 95.25 86 ARG A N 1
ATOM 685 C CA . ARG A 1 86 ? -5.712 -4.854 -11.619 1.00 95.25 86 ARG A CA 1
ATOM 686 C C . ARG A 1 86 ? -5.645 -3.408 -12.098 1.00 95.25 86 ARG A C 1
ATOM 688 O O . ARG A 1 86 ? -4.617 -2.972 -12.600 1.00 95.25 86 ARG A O 1
ATOM 695 N N . HIS A 1 87 ? -6.731 -2.679 -11.861 1.00 95.12 87 HIS A N 1
ATOM 696 C CA . HIS A 1 87 ? -6.800 -1.227 -11.993 1.00 95.12 87 HIS A CA 1
ATOM 697 C C . HIS A 1 87 ? -6.978 -0.606 -10.606 1.00 95.12 87 HIS A C 1
ATOM 699 O O . HIS A 1 87 ? -7.741 -1.124 -9.785 1.00 95.12 87 HIS A O 1
ATOM 705 N N . PHE A 1 88 ? -6.276 0.495 -10.356 1.00 94.44 88 PHE A N 1
ATOM 706 C CA . PHE A 1 88 ? -6.427 1.320 -9.162 1.00 94.44 88 PHE A CA 1
ATOM 707 C C . PHE A 1 88 ? -6.970 2.683 -9.575 1.00 94.44 88 PHE A C 1
ATOM 709 O O . PHE A 1 88 ? -6.591 3.206 -10.621 1.00 94.44 88 PHE A O 1
ATOM 716 N N . LEU A 1 89 ? -7.862 3.236 -8.759 1.00 94.56 89 LEU A N 1
ATOM 717 C CA . LEU A 1 89 ? -8.409 4.573 -8.951 1.00 94.56 89 LEU A CA 1
ATOM 718 C C . LEU A 1 89 ? -7.833 5.486 -7.874 1.00 94.56 89 LEU A C 1
ATOM 720 O O . LEU A 1 89 ? -7.866 5.139 -6.694 1.00 94.56 89 LEU A O 1
ATOM 724 N N . GLU A 1 90 ? -7.321 6.638 -8.291 1.00 91.19 90 GLU A N 1
ATOM 725 C CA . GLU A 1 90 ? -7.010 7.745 -7.391 1.00 91.19 90 GLU A CA 1
ATOM 726 C C . GLU A 1 90 ? -8.256 8.630 -7.289 1.00 91.19 90 GLU A C 1
ATOM 728 O O . GLU A 1 90 ? -8.804 9.048 -8.311 1.00 91.19 90 GLU A O 1
ATOM 733 N N . LEU A 1 91 ? -8.753 8.843 -6.069 1.00 90.75 91 LEU A N 1
ATOM 734 C CA . LEU A 1 91 ? -10.024 9.516 -5.812 1.00 90.75 91 LEU A CA 1
ATOM 735 C C . LEU A 1 91 ? -9.778 10.801 -5.033 1.00 90.75 91 LEU A C 1
ATOM 737 O O . LEU A 1 91 ? -9.447 10.740 -3.856 1.00 90.75 91 LEU A O 1
ATOM 741 N N . ARG A 1 92 ? -10.047 11.942 -5.668 1.00 86.88 92 ARG A N 1
ATOM 742 C CA . ARG A 1 92 ? -9.869 13.268 -5.070 1.00 86.88 92 ARG A CA 1
ATOM 743 C C . ARG A 1 92 ? -11.194 13.825 -4.566 1.00 86.88 92 ARG A C 1
ATOM 745 O O . ARG A 1 92 ? -12.235 13.609 -5.188 1.00 86.88 92 ARG A O 1
ATOM 752 N N . LEU A 1 93 ? -11.143 14.567 -3.465 1.00 84.06 93 LEU A N 1
ATOM 753 C CA . LEU A 1 93 ? -12.296 15.270 -2.908 1.00 84.06 93 LEU A CA 1
ATOM 754 C C . LEU A 1 93 ? -11.867 16.664 -2.454 1.00 84.06 93 LEU A C 1
ATOM 756 O O . LEU A 1 93 ? -10.993 16.792 -1.599 1.00 84.06 93 LEU A O 1
ATOM 760 N N . ASP A 1 94 ? -12.493 17.702 -3.004 1.00 80.25 94 ASP A N 1
ATOM 761 C CA . ASP A 1 94 ? -12.300 19.059 -2.501 1.00 80.25 94 ASP A CA 1
ATOM 762 C C . ASP A 1 94 ? -13.054 19.226 -1.180 1.00 80.25 94 ASP A C 1
ATOM 764 O O . ASP A 1 94 ? -14.276 19.105 -1.131 1.00 80.25 94 ASP A O 1
ATOM 768 N N . MET A 1 95 ? -12.321 19.479 -0.097 1.00 74.19 95 MET A N 1
ATOM 769 C CA . MET A 1 95 ? -12.891 19.571 1.245 1.00 74.19 95 MET A CA 1
ATOM 770 C C . MET A 1 95 ? -13.639 20.884 1.484 1.00 74.19 95 MET A C 1
ATOM 772 O O . MET A 1 95 ? -14.462 20.930 2.397 1.00 74.19 95 MET A O 1
ATOM 776 N N . VAL A 1 96 ? -13.405 21.922 0.672 1.00 72.00 96 VAL A N 1
ATOM 777 C CA . VAL A 1 96 ? -14.083 23.225 0.802 1.00 72.00 96 VAL A CA 1
ATOM 778 C C . VAL A 1 96 ? -15.588 23.091 0.546 1.00 72.00 96 VAL A C 1
ATOM 780 O O . VAL A 1 96 ? -16.397 23.792 1.153 1.00 72.00 96 VAL A O 1
ATOM 783 N N . GLU A 1 97 ? -15.985 22.153 -0.313 1.00 67.56 97 GLU A N 1
ATOM 784 C CA . GLU A 1 97 ? -17.379 21.966 -0.729 1.00 67.56 97 GLU A CA 1
ATOM 785 C C . GLU A 1 97 ? -18.129 20.904 0.098 1.00 67.56 97 GLU A C 1
ATOM 787 O O . GLU A 1 97 ? -19.340 20.712 -0.059 1.00 67.56 97 GLU A O 1
ATOM 792 N N . VAL A 1 98 ? -17.442 20.202 1.007 1.00 72.12 98 VAL A N 1
ATOM 793 C CA . VAL A 1 98 ? -18.012 19.052 1.720 1.00 72.12 98 VAL A CA 1
ATOM 794 C C . VAL A 1 98 ? -18.778 19.498 2.961 1.00 72.12 98 VAL A C 1
ATOM 796 O O . VAL A 1 98 ? -18.211 19.891 3.978 1.00 72.12 98 VAL A O 1
ATOM 799 N N . ARG A 1 99 ? -20.102 19.318 2.929 1.00 67.19 99 ARG A N 1
ATOM 800 C CA . ARG A 1 99 ? -20.936 19.360 4.137 1.00 67.19 99 ARG A CA 1
ATOM 801 C C . ARG A 1 99 ? -20.883 18.014 4.843 1.00 67.19 99 ARG A C 1
ATOM 803 O O . ARG A 1 99 ? -21.486 17.040 4.391 1.00 67.19 99 ARG A O 1
ATOM 810 N N . LEU A 1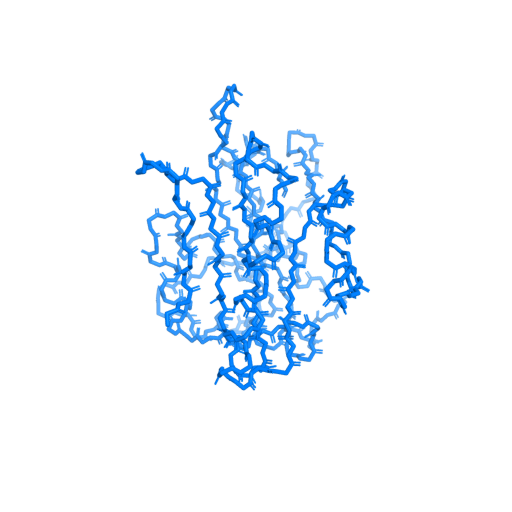 100 ? -20.167 17.961 5.956 1.00 68.06 100 LEU A N 1
ATOM 811 C CA . LEU A 1 100 ? -20.090 16.755 6.770 1.00 68.06 100 LEU A CA 1
ATOM 812 C C . LEU A 1 100 ? -21.377 16.599 7.597 1.00 68.06 100 LEU A C 1
ATOM 814 O O . LEU A 1 100 ? -21.894 17.592 8.111 1.00 68.06 100 LEU A O 1
ATOM 818 N N . PRO A 1 101 ? -21.923 15.375 7.719 1.00 67.88 101 PRO A N 1
ATOM 819 C CA . PRO A 1 101 ? -23.027 15.110 8.639 1.00 67.88 101 PRO A CA 1
ATOM 820 C C . PRO A 1 101 ? -22.578 15.380 10.076 1.00 67.88 101 PRO A C 1
ATOM 822 O O . PRO A 1 101 ? -21.390 15.268 10.346 1.00 67.88 101 PRO A O 1
ATOM 825 N N . ASP A 1 102 ? -23.520 15.671 10.979 1.00 66.12 102 ASP A N 1
ATOM 826 C CA . ASP A 1 102 ? -23.251 15.933 12.401 1.00 66.12 102 ASP A CA 1
ATOM 827 C C . ASP A 1 102 ? -22.289 14.880 12.990 1.00 66.12 102 ASP A C 1
ATOM 829 O O . ASP A 1 102 ? -22.620 13.694 13.133 1.00 66.12 102 ASP A O 1
ATOM 833 N N . ILE A 1 103 ? -21.039 15.307 13.185 1.00 68.69 103 ILE A N 1
ATOM 834 C CA . ILE A 1 103 ? -19.872 14.425 13.305 1.00 68.69 103 ILE A CA 1
ATOM 835 C C . ILE A 1 103 ? -19.825 13.816 14.703 1.00 68.69 103 ILE A C 1
ATOM 837 O O . ILE A 1 103 ? -19.431 12.658 14.851 1.00 68.69 103 ILE A O 1
ATOM 841 N N . ASP A 1 104 ? -20.306 14.548 15.707 1.00 68.31 104 ASP A N 1
ATOM 842 C CA . ASP A 1 104 ? -20.063 14.277 17.124 1.00 68.31 104 ASP A CA 1
ATOM 843 C C . ASP A 1 104 ? -20.564 12.896 17.557 1.00 68.31 104 ASP A C 1
ATOM 845 O O . ASP A 1 104 ? -19.860 12.143 18.232 1.00 68.31 104 ASP A O 1
ATOM 849 N N . ARG A 1 105 ? -21.757 12.495 17.097 1.00 66.69 105 ARG A N 1
ATOM 850 C CA . ARG A 1 105 ? -22.296 11.152 17.380 1.00 66.69 105 ARG A CA 1
ATOM 851 C C . ARG A 1 105 ? -21.591 10.049 16.598 1.00 66.69 105 ARG A C 1
ATOM 853 O O . ARG A 1 105 ? -21.526 8.914 17.065 1.00 66.69 105 ARG A O 1
ATOM 860 N N . VAL A 1 106 ? -21.094 10.356 15.403 1.00 72.06 106 VAL A N 1
ATOM 861 C CA . VAL A 1 106 ? -20.480 9.372 14.504 1.00 72.06 106 VAL A CA 1
ATOM 862 C C . VAL A 1 106 ? -19.040 9.075 14.920 1.00 72.06 106 VAL A C 1
ATOM 864 O O . VAL A 1 106 ? -18.601 7.932 14.808 1.00 72.06 106 VAL A O 1
ATOM 867 N N . VAL A 1 107 ?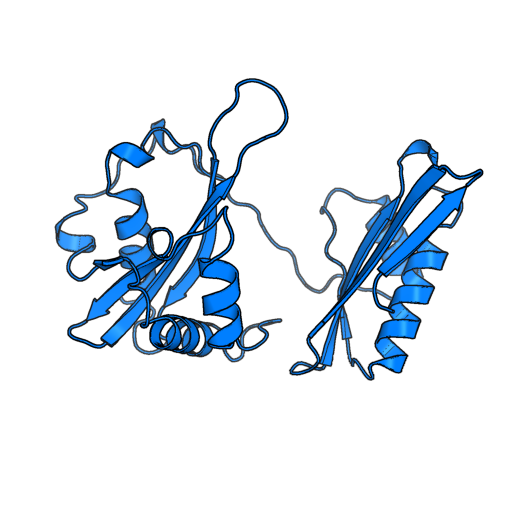 -18.319 10.061 15.451 1.00 78.38 107 VAL A N 1
ATOM 868 C CA . VAL A 1 107 ? -16.919 9.909 15.879 1.00 78.38 107 VAL A CA 1
ATOM 869 C C . VAL A 1 107 ? -16.773 9.507 17.342 1.00 78.38 107 VAL A C 1
ATOM 871 O O . VAL A 1 107 ? -15.652 9.355 17.819 1.00 78.38 107 VAL A O 1
ATOM 874 N N . ALA A 1 108 ? -17.878 9.269 18.054 1.00 81.56 108 ALA A N 1
ATOM 875 C CA . ALA A 1 108 ? -17.842 8.720 19.403 1.00 81.56 108 ALA A CA 1
ATOM 876 C C . ALA A 1 108 ? -16.984 7.437 19.449 1.00 81.56 108 ALA A C 1
ATOM 878 O O . ALA A 1 108 ? -17.186 6.498 18.671 1.00 81.56 108 ALA A O 1
ATOM 879 N N . GLY A 1 109 ? -15.994 7.423 20.347 1.00 87.06 109 GLY A N 1
ATOM 880 C CA . GLY A 1 109 ? -15.011 6.339 20.462 1.00 87.06 109 GLY A CA 1
ATOM 881 C C . GLY A 1 109 ? -13.846 6.411 19.467 1.00 87.06 109 GLY A C 1
ATOM 882 O O . GLY A 1 109 ? -13.040 5.481 19.422 1.00 87.06 109 GLY A O 1
ATOM 883 N N . CYS A 1 110 ? -13.726 7.478 18.671 1.00 92.50 110 CYS A N 1
ATOM 884 C CA . CYS A 1 110 ? -12.544 7.724 17.847 1.00 92.50 110 CYS A CA 1
ATOM 885 C C . CYS A 1 110 ? -11.455 8.448 18.644 1.00 92.50 110 CYS A C 1
ATOM 887 O O . CYS A 1 110 ? -11.741 9.344 19.435 1.00 92.50 110 CYS A O 1
ATOM 889 N N . ARG A 1 111 ? -10.196 8.068 18.424 1.00 93.38 111 ARG A N 1
ATOM 890 C CA . ARG A 1 111 ? -9.026 8.729 19.017 1.00 93.38 111 ARG A CA 1
ATOM 891 C C . ARG A 1 111 ? -7.787 8.533 18.157 1.00 93.38 111 ARG A C 1
ATOM 893 O O . ARG A 1 111 ? -7.721 7.581 17.381 1.00 93.38 111 ARG A O 1
ATOM 900 N N . HIS A 1 112 ? -6.783 9.376 18.357 1.00 94.38 112 HIS A N 1
ATOM 901 C CA . HIS A 1 112 ? -5.472 9.165 17.755 1.00 94.38 112 HIS A CA 1
ATOM 902 C C . HIS A 1 112 ? -4.808 7.885 18.288 1.00 94.38 112 HIS A C 1
ATOM 904 O O . HIS A 1 112 ? -5.050 7.457 19.431 1.00 94.38 112 HIS A O 1
ATOM 910 N N . LEU A 1 113 ? -3.970 7.269 17.454 1.00 95.06 113 LEU A N 1
ATOM 911 C CA . LEU A 1 113 ? -3.026 6.249 17.895 1.00 95.06 113 LEU A CA 1
ATOM 912 C C . LEU A 1 113 ? -2.065 6.875 18.912 1.00 95.06 113 LEU A C 1
ATOM 914 O O . LEU A 1 113 ? -1.590 7.994 18.727 1.00 95.06 113 LEU A O 1
ATOM 918 N N . ARG A 1 114 ? -1.775 6.152 19.994 1.00 94.75 114 ARG A N 1
ATOM 919 C CA . ARG A 1 114 ? -0.774 6.574 20.977 1.00 94.75 114 ARG A CA 1
ATOM 920 C C . ARG A 1 114 ? 0.524 5.826 20.731 1.00 94.75 114 ARG A C 1
ATOM 922 O O . ARG A 1 114 ? 0.502 4.662 20.339 1.00 94.75 114 ARG A O 1
ATOM 929 N N . ARG A 1 115 ? 1.642 6.486 21.024 1.00 92.00 115 ARG A N 1
ATOM 930 C CA . ARG A 1 115 ? 2.958 5.846 21.037 1.00 92.00 115 ARG A CA 1
ATOM 931 C C . ARG A 1 115 ? 2.941 4.637 21.978 1.00 92.00 115 ARG A C 1
ATOM 933 O O . ARG A 1 115 ? 2.454 4.750 23.105 1.00 92.00 115 ARG A O 1
ATOM 940 N N . GLY A 1 116 ? 3.457 3.503 21.520 1.00 93.81 116 GLY A N 1
ATOM 941 C CA . GLY A 1 116 ? 3.401 2.225 22.236 1.00 93.81 116 GLY A CA 1
ATOM 942 C C . GLY A 1 116 ? 2.147 1.385 21.957 1.00 93.81 116 GLY A C 1
ATOM 943 O O . GLY A 1 116 ? 2.025 0.304 22.524 1.00 93.81 116 GLY A O 1
ATOM 944 N N . GLU A 1 117 ? 1.207 1.858 21.127 1.00 95.69 117 GLU A N 1
ATOM 945 C CA . GLU A 1 117 ? 0.040 1.083 20.667 1.00 95.69 117 GLU A CA 1
ATOM 946 C C . GLU A 1 117 ? 0.163 0.630 19.197 1.00 95.69 117 GLU A C 1
ATOM 948 O O . GLU A 1 117 ? -0.837 0.288 18.557 1.00 95.69 117 GLU A O 1
ATOM 953 N N . GLU A 1 118 ? 1.370 0.639 18.627 1.00 96.44 118 GLU A N 1
ATOM 954 C CA . GLU A 1 118 ? 1.640 0.260 17.234 1.00 96.44 118 GLU A CA 1
ATOM 955 C C . GLU A 1 118 ? 1.213 -1.188 16.935 1.00 96.44 118 GLU A C 1
ATOM 957 O O . GLU A 1 118 ? 0.761 -1.496 15.829 1.00 96.44 118 GLU A O 1
ATOM 962 N N . ASP A 1 119 ? 1.254 -2.058 17.948 1.00 97.31 119 ASP A N 1
ATOM 963 C CA . ASP A 1 119 ? 0.742 -3.428 17.902 1.00 97.31 119 ASP A CA 1
ATOM 964 C C . ASP A 1 119 ? -0.761 -3.479 17.584 1.00 97.31 119 ASP A C 1
ATOM 966 O O . ASP A 1 119 ? -1.210 -4.316 16.792 1.00 97.31 119 ASP A O 1
ATOM 970 N N . LYS A 1 120 ? -1.547 -2.547 18.141 1.00 97.00 120 LYS A N 1
ATOM 971 C CA . LYS A 1 120 ? -2.989 -2.453 17.886 1.00 97.00 120 LYS A CA 1
ATOM 972 C C . LYS A 1 120 ? -3.250 -2.082 16.437 1.00 97.00 120 LYS A C 1
ATOM 974 O O . LYS A 1 120 ? -4.150 -2.669 15.831 1.00 97.00 120 LYS A O 1
ATOM 979 N N . LEU A 1 121 ? -2.462 -1.152 15.884 1.00 97.06 121 LEU A N 1
ATOM 980 C CA . LEU A 1 121 ? -2.559 -0.776 14.476 1.00 97.06 121 LEU A CA 1
ATOM 981 C C . LEU A 1 121 ? -2.194 -1.967 13.584 1.00 97.06 121 LEU A C 1
ATOM 983 O O . LEU A 1 121 ? -3.030 -2.387 12.787 1.00 97.06 121 LEU A O 1
ATOM 987 N N . ALA A 1 122 ? -1.019 -2.575 13.770 1.00 97.31 122 ALA A N 1
ATOM 988 C CA . ALA A 1 122 ? -0.592 -3.741 12.990 1.00 97.31 122 ALA A CA 1
ATOM 989 C C . ALA A 1 122 ? -1.644 -4.866 13.024 1.00 97.31 122 ALA A C 1
ATOM 991 O O . ALA A 1 122 ? -2.000 -5.438 11.991 1.00 97.31 122 ALA A O 1
ATOM 992 N N . LYS A 1 123 ? -2.227 -5.141 14.198 1.00 97.69 123 LYS A N 1
ATOM 993 C CA . LYS A 1 123 ? -3.284 -6.146 14.362 1.00 97.69 123 LYS A CA 1
ATOM 994 C C . LYS A 1 123 ? -4.538 -5.827 13.548 1.00 97.69 123 LYS A C 1
ATOM 996 O O . LYS A 1 123 ? -5.060 -6.728 12.886 1.00 97.69 123 LYS A O 1
ATOM 1001 N N . ILE A 1 124 ? -5.043 -4.589 13.588 1.00 97.56 124 ILE A N 1
ATOM 1002 C CA . ILE A 1 124 ? -6.246 -4.227 12.825 1.00 97.56 124 ILE A CA 1
ATOM 1003 C C . ILE A 1 124 ? -5.973 -4.177 11.317 1.00 97.56 124 ILE A C 1
ATOM 1005 O O . ILE A 1 124 ? -6.832 -4.630 10.564 1.00 97.56 124 ILE A O 1
ATOM 1009 N N . GLN A 1 125 ? -4.790 -3.730 10.866 1.00 97.50 125 GLN A N 1
ATOM 1010 C CA . GLN A 1 125 ? -4.424 -3.777 9.441 1.00 97.50 125 GLN A CA 1
ATOM 1011 C C . GLN A 1 125 ? -4.427 -5.221 8.937 1.00 97.50 125 GLN A C 1
ATOM 1013 O O . GLN A 1 125 ? -5.132 -5.551 7.980 1.00 97.50 125 GLN A O 1
ATOM 1018 N N . ASN A 1 126 ? -3.734 -6.107 9.660 1.00 97.69 126 ASN A N 1
ATOM 1019 C CA . ASN A 1 126 ? -3.657 -7.516 9.304 1.00 97.69 126 ASN A CA 1
ATOM 1020 C C . ASN A 1 126 ? -5.046 -8.156 9.273 1.00 97.69 126 ASN A C 1
ATOM 1022 O O . ASN A 1 126 ? -5.389 -8.827 8.302 1.00 97.69 126 ASN A O 1
ATOM 1026 N N . ARG A 1 127 ? -5.900 -7.908 10.274 1.00 97.19 127 ARG A N 1
ATOM 1027 C CA . ARG A 1 127 ? -7.282 -8.421 10.264 1.00 97.19 127 ARG A CA 1
ATOM 1028 C C . ARG A 1 127 ? -8.120 -7.851 9.121 1.00 97.19 127 ARG A C 1
ATOM 1030 O O . ARG A 1 127 ? -8.920 -8.580 8.538 1.00 97.19 127 ARG A O 1
ATOM 1037 N N . ALA A 1 128 ? -7.955 -6.570 8.802 1.00 96.81 128 ALA A N 1
ATOM 1038 C CA . ALA A 1 128 ? -8.726 -5.905 7.761 1.00 96.81 128 ALA A CA 1
ATOM 1039 C C . ALA A 1 128 ? -8.339 -6.373 6.350 1.00 96.81 128 ALA A C 1
ATOM 1041 O O . ALA A 1 128 ? -9.214 -6.426 5.486 1.00 96.81 128 ALA A O 1
ATOM 1042 N N . PHE A 1 129 ? -7.073 -6.729 6.115 1.00 96.62 129 PHE A N 1
ATOM 1043 C CA . PHE A 1 129 ? -6.553 -6.973 4.767 1.00 96.62 129 PHE A CA 1
ATOM 1044 C C . PHE A 1 129 ? -6.015 -8.388 4.513 1.00 96.62 129 PHE A C 1
ATOM 1046 O O . PHE A 1 129 ? -5.737 -8.722 3.358 1.00 96.62 129 PHE A O 1
ATOM 1053 N N . THR A 1 130 ? -5.935 -9.265 5.521 1.00 95.56 130 THR A N 1
ATOM 1054 C CA . THR A 1 130 ? -5.582 -10.682 5.305 1.00 95.56 130 THR A CA 1
ATOM 1055 C C . THR A 1 130 ? -6.504 -11.318 4.265 1.00 95.56 130 THR A C 1
ATOM 1057 O O . THR A 1 130 ? -7.727 -11.201 4.333 1.00 95.56 130 THR A O 1
ATOM 1060 N N . GLY A 1 131 ? -5.899 -11.992 3.284 1.00 92.19 131 GLY A N 1
ATOM 1061 C CA . GLY A 1 131 ? -6.611 -12.632 2.176 1.00 92.19 131 GLY A CA 1
ATOM 1062 C C . GLY A 1 131 ? -7.046 -11.677 1.061 1.00 92.19 131 GLY A C 1
ATOM 1063 O O . GLY A 1 131 ? -7.563 -12.138 0.045 1.00 92.19 131 GLY A O 1
ATOM 1064 N N . THR A 1 132 ? -6.827 -10.365 1.200 1.00 94.19 132 THR A N 1
ATOM 1065 C CA . THR A 1 132 ? -7.055 -9.417 0.103 1.00 94.19 132 THR A CA 1
ATOM 1066 C C . THR A 1 132 ? -5.887 -9.432 -0.881 1.00 94.19 132 THR A C 1
ATOM 1068 O O . THR A 1 132 ? -4.750 -9.762 -0.536 1.00 94.19 132 THR A O 1
ATOM 1071 N N . TRP A 1 133 ? -6.173 -9.105 -2.143 1.00 94.38 133 TRP A N 1
ATOM 1072 C CA . TRP A 1 133 ? -5.168 -9.149 -3.199 1.00 94.38 133 TRP A CA 1
ATOM 1073 C C . TRP A 1 133 ? -3.980 -8.257 -2.860 1.00 94.38 133 TRP A C 1
ATOM 1075 O O . TRP A 1 133 ? -4.145 -7.060 -2.617 1.00 94.38 133 TRP A O 1
ATOM 1085 N N . GLY A 1 134 ? -2.788 -8.847 -2.920 1.00 91.19 134 GLY A N 1
ATOM 1086 C CA . GLY A 1 134 ? -1.534 -8.120 -2.827 1.00 91.19 134 GLY A CA 1
ATOM 1087 C C . GLY A 1 134 ? -1.232 -7.507 -1.464 1.00 91.19 134 GLY A C 1
ATOM 1088 O O . GLY A 1 134 ? -0.347 -6.659 -1.401 1.00 91.19 134 GLY A O 1
ATOM 1089 N N . TYR A 1 135 ? -1.947 -7.897 -0.409 1.00 94.69 135 TYR A N 1
ATOM 1090 C CA . TYR A 1 135 ? -1.621 -7.466 0.941 1.00 94.69 135 TYR A CA 1
ATOM 1091 C C . TYR A 1 135 ? -0.441 -8.274 1.487 1.00 94.69 135 TYR A C 1
ATOM 1093 O O . TYR A 1 135 ? -0.514 -9.502 1.585 1.00 94.69 135 TYR A O 1
ATOM 1101 N N . ASN A 1 136 ? 0.640 -7.574 1.824 1.00 93.69 136 ASN A N 1
ATOM 1102 C CA . ASN A 1 136 ? 1.753 -8.111 2.592 1.00 93.69 136 ASN A CA 1
ATOM 1103 C C . ASN A 1 136 ? 1.477 -7.832 4.082 1.00 93.69 136 ASN A C 1
ATOM 1105 O O . ASN A 1 136 ? 1.199 -6.677 4.406 1.00 93.69 136 ASN A O 1
ATOM 1109 N N . PRO A 1 137 ? 1.489 -8.845 4.971 1.00 94.25 137 PRO A N 1
ATOM 1110 C CA . PRO A 1 137 ? 1.210 -8.638 6.388 1.00 94.25 137 PRO A CA 1
ATOM 1111 C C . PRO A 1 137 ? 2.124 -7.584 7.012 1.00 94.25 137 PRO A C 1
ATOM 1113 O O . PRO A 1 137 ? 3.343 -7.699 6.917 1.00 94.25 137 PRO A O 1
ATOM 1116 N N . THR A 1 138 ? 1.517 -6.598 7.669 1.00 94.06 138 THR A N 1
ATOM 1117 C CA . THR A 1 138 ? 2.240 -5.503 8.319 1.00 94.06 138 THR A CA 1
ATOM 1118 C C . THR A 1 138 ? 2.812 -5.963 9.661 1.00 94.06 138 THR A C 1
ATOM 1120 O O . THR A 1 138 ? 2.090 -6.584 10.454 1.00 94.06 138 THR A O 1
ATOM 1123 N N . THR A 1 139 ? 4.064 -5.627 9.967 1.00 95.38 139 THR A N 1
ATOM 1124 C CA . THR A 1 139 ? 4.675 -5.898 11.282 1.00 95.38 139 THR A CA 1
ATOM 1125 C C . THR A 1 139 ? 4.617 -4.687 12.215 1.00 95.38 139 THR A C 1
ATOM 1127 O O . THR A 1 139 ? 4.361 -3.558 11.798 1.00 95.38 139 THR A O 1
ATOM 1130 N N . VAL A 1 140 ? 4.839 -4.911 13.513 1.00 97.00 140 VAL A N 1
ATOM 1131 C CA . VAL A 1 140 ? 4.872 -3.819 14.500 1.00 97.00 140 VAL A CA 1
ATOM 1132 C C . VAL A 1 140 ? 6.067 -2.900 14.240 1.00 97.00 140 VAL A C 1
ATOM 1134 O O . VAL A 1 140 ? 5.943 -1.683 14.327 1.00 97.00 140 VAL A O 1
ATOM 1137 N N . GLU A 1 141 ? 7.203 -3.472 13.854 1.00 95.94 141 GLU A N 1
ATOM 1138 C CA . GLU A 1 141 ? 8.435 -2.754 13.530 1.00 95.94 141 GLU A CA 1
ATOM 1139 C C . GLU A 1 141 ? 8.245 -1.822 12.331 1.00 95.94 141 GLU A C 1
ATOM 1141 O O . GLU A 1 141 ? 8.729 -0.693 12.358 1.00 95.94 141 GLU A O 1
ATOM 1146 N N . GLU A 1 142 ? 7.496 -2.252 11.311 1.00 93.62 142 GLU A N 1
ATOM 1147 C CA . GLU A 1 142 ? 7.145 -1.404 10.168 1.00 93.62 142 GLU A CA 1
ATOM 1148 C C . GLU A 1 142 ? 6.271 -0.223 10.600 1.00 93.62 142 GLU A C 1
ATOM 1150 O O . GLU A 1 142 ? 6.545 0.914 10.219 1.00 93.62 142 GLU A O 1
ATOM 1155 N N . ILE A 1 143 ? 5.256 -0.455 11.444 1.00 95.00 143 ILE A N 1
ATOM 1156 C CA . ILE A 1 143 ? 4.430 0.637 11.981 1.00 95.00 143 ILE A CA 1
ATOM 1157 C C . ILE A 1 143 ? 5.285 1.623 12.781 1.00 95.00 143 ILE A C 1
ATOM 1159 O O . ILE A 1 143 ? 5.162 2.831 12.575 1.00 95.00 143 ILE A O 1
ATOM 1163 N N . ILE A 1 144 ? 6.163 1.132 13.663 1.00 94.88 144 ILE A N 1
ATOM 1164 C CA . ILE A 1 144 ? 7.090 1.972 14.435 1.00 94.88 144 ILE A CA 1
ATOM 1165 C C . ILE A 1 144 ? 7.984 2.772 13.486 1.00 94.88 144 ILE A C 1
ATOM 1167 O O . ILE A 1 144 ? 8.159 3.971 13.678 1.00 94.88 144 ILE A O 1
ATOM 1171 N N . TYR A 1 145 ? 8.537 2.140 12.453 1.00 92.94 145 TYR A N 1
ATOM 1172 C CA . TYR A 1 145 ? 9.381 2.819 11.478 1.00 92.94 145 TYR A CA 1
ATOM 1173 C C . TYR A 1 145 ? 8.627 3.961 10.782 1.00 92.94 145 TYR A C 1
ATOM 1175 O O . TYR A 1 145 ? 9.065 5.109 10.843 1.00 92.94 145 TYR A O 1
ATOM 1183 N N . PHE A 1 146 ? 7.466 3.674 10.188 1.00 90.50 146 PHE A N 1
ATOM 1184 C CA . PHE A 1 146 ? 6.700 4.666 9.431 1.00 90.50 146 PHE A CA 1
ATOM 1185 C C . PHE A 1 146 ? 6.161 5.798 10.307 1.00 90.50 146 PHE A C 1
ATOM 1187 O O . PHE A 1 146 ? 6.199 6.950 9.891 1.00 90.50 146 PHE A O 1
ATOM 1194 N N . THR A 1 147 ? 5.704 5.508 11.527 1.00 89.56 147 THR A N 1
ATOM 1195 C CA . THR A 1 147 ? 5.191 6.536 12.454 1.00 89.56 147 THR A CA 1
ATOM 1196 C C . THR A 1 147 ? 6.281 7.425 13.062 1.00 89.56 147 THR A C 1
ATOM 1198 O O . THR A 1 147 ? 5.946 8.453 13.642 1.00 89.56 147 THR A O 1
ATOM 1201 N N . ASN A 1 148 ? 7.564 7.070 12.906 1.00 88.75 148 ASN A N 1
ATOM 1202 C CA . ASN A 1 148 ? 8.710 7.888 13.323 1.00 88.75 148 ASN A CA 1
ATOM 1203 C C . ASN A 1 148 ? 9.395 8.631 12.158 1.00 88.75 148 ASN A C 1
ATOM 1205 O O . ASN A 1 148 ? 10.387 9.328 12.384 1.00 88.75 148 ASN A O 1
ATOM 1209 N N . LEU A 1 149 ? 8.911 8.494 10.917 1.00 86.44 149 LEU A N 1
ATOM 1210 C CA . LEU A 1 149 ? 9.402 9.310 9.803 1.00 86.44 149 LEU A CA 1
ATOM 1211 C C . LEU A 1 149 ? 9.019 10.777 10.019 1.00 86.44 149 LEU A C 1
ATOM 1213 O O . LEU A 1 149 ? 7.931 11.071 10.492 1.00 86.44 149 LEU A O 1
ATOM 1217 N N . SER A 1 150 ? 9.874 11.715 9.607 1.00 79.50 150 SER A N 1
ATOM 1218 C CA . SER A 1 150 ? 9.647 13.157 9.814 1.00 79.50 150 SER A CA 1
ATOM 1219 C C . SER A 1 150 ? 8.373 13.706 9.158 1.00 79.50 150 SER A C 1
ATOM 1221 O O . SER A 1 150 ? 7.901 14.777 9.530 1.00 79.50 150 SER A O 1
ATOM 1223 N N . SER A 1 151 ? 7.825 12.990 8.176 1.00 74.62 151 SER A N 1
ATOM 1224 C CA . SER A 1 151 ? 6.594 13.325 7.459 1.00 74.62 151 SER A CA 1
ATOM 1225 C C . SER A 1 151 ? 5.341 12.633 8.008 1.00 74.62 151 SER A C 1
ATOM 1227 O O . SER A 1 151 ? 4.264 12.815 7.441 1.00 74.62 151 SER A O 1
ATOM 1229 N N . CYS A 1 152 ? 5.472 11.824 9.062 1.00 82.00 152 CYS A N 1
ATOM 1230 C CA . CYS A 1 152 ? 4.401 11.021 9.641 1.00 82.00 152 CYS A CA 1
ATOM 1231 C C . CYS A 1 152 ? 4.384 11.155 11.169 1.00 82.00 152 CYS A C 1
ATOM 1233 O O . CYS A 1 152 ? 5.397 11.419 11.810 1.00 82.00 152 CYS A O 1
ATOM 1235 N N . SER A 1 153 ? 3.220 10.928 11.763 1.00 84.69 153 SER A N 1
ATOM 1236 C CA . SER A 1 153 ? 3.040 10.891 13.211 1.00 84.69 153 SER A CA 1
ATOM 1237 C C . SER A 1 153 ? 1.991 9.852 13.591 1.00 84.69 153 SER A C 1
ATOM 1239 O O . SER A 1 153 ? 1.091 9.526 12.812 1.00 84.69 153 SER A O 1
ATOM 1241 N N . THR A 1 154 ? 2.038 9.364 14.832 1.00 87.62 154 THR A N 1
ATOM 1242 C CA . THR A 1 154 ? 0.921 8.597 15.406 1.00 87.62 154 THR A CA 1
ATOM 1243 C C . THR A 1 154 ? -0.379 9.413 15.423 1.00 87.62 154 THR A C 1
ATOM 1245 O O . THR A 1 154 ? -1.468 8.848 15.361 1.00 87.62 154 THR A O 1
ATOM 1248 N N . GLU A 1 155 ? -0.284 10.746 15.434 1.00 87.81 155 GLU A N 1
ATOM 1249 C CA . GLU A 1 155 ? -1.433 11.653 15.329 1.00 87.81 155 GLU A CA 1
ATOM 1250 C C . GLU A 1 155 ? -2.104 11.626 13.947 1.00 87.81 155 GLU A C 1
ATOM 1252 O O . GLU A 1 155 ? -3.282 11.968 13.826 1.00 87.81 155 GLU A O 1
ATOM 1257 N N . ASP A 1 156 ? -1.423 11.141 12.908 1.00 90.00 156 ASP A N 1
ATOM 1258 C CA . ASP A 1 156 ? -2.022 10.981 11.580 1.00 90.00 156 ASP A CA 1
ATOM 1259 C C . ASP A 1 156 ? -2.892 9.720 11.454 1.00 90.00 156 ASP A C 1
ATOM 1261 O O . ASP A 1 156 ? -3.540 9.498 10.421 1.00 90.00 156 ASP A O 1
ATOM 1265 N N . VAL A 1 157 ? -2.927 8.896 12.507 1.00 94.44 157 VAL A N 1
ATOM 1266 C CA . VAL A 1 157 ? -3.722 7.673 12.591 1.00 94.44 157 VAL A CA 1
ATOM 1267 C C . VAL A 1 157 ? -4.894 7.881 13.540 1.00 94.44 157 VAL A C 1
ATOM 1269 O O . VAL A 1 157 ? -4.716 8.046 14.746 1.00 94.44 157 VAL A O 1
ATOM 1272 N N . ILE A 1 158 ? -6.110 7.770 13.013 1.00 95.38 158 ILE A N 1
ATOM 1273 C CA . ILE A 1 158 ? -7.338 7.697 13.808 1.00 95.38 158 ILE A CA 1
ATOM 1274 C C . ILE A 1 158 ? -7.751 6.242 13.976 1.00 95.38 158 ILE A C 1
ATOM 1276 O O . ILE A 1 158 ? -7.858 5.504 12.999 1.00 95.38 158 ILE A O 1
ATOM 1280 N N . LEU A 1 159 ? -8.041 5.844 15.210 1.00 96.62 159 LEU A N 1
ATOM 1281 C CA . LEU A 1 159 ? -8.624 4.558 15.572 1.00 96.62 159 LEU A CA 1
ATOM 1282 C C . LEU A 1 159 ? -10.086 4.759 15.967 1.00 96.62 159 LEU A C 1
ATOM 1284 O O . LEU A 1 159 ? -10.374 5.571 16.842 1.00 96.62 159 LEU A O 1
ATOM 1288 N N . ALA A 1 160 ? -10.994 3.982 15.383 1.00 95.88 160 ALA A N 1
ATOM 1289 C CA . ALA A 1 160 ? -12.361 3.834 15.869 1.00 95.88 160 ALA A CA 1
ATOM 1290 C C . ALA A 1 160 ? -12.417 2.667 16.863 1.00 95.88 160 ALA A C 1
ATOM 1292 O O . ALA A 1 160 ? -12.052 1.537 16.514 1.00 95.88 160 ALA A O 1
ATOM 1293 N N . CYS A 1 161 ? -12.878 2.937 18.083 1.00 95.19 161 CYS A N 1
ATOM 1294 C CA . CYS A 1 161 ? -12.933 1.964 19.170 1.00 95.19 161 CYS A CA 1
ATOM 1295 C C . CYS A 1 161 ? -14.380 1.622 19.567 1.00 95.19 161 CYS A C 1
ATOM 1297 O O . CYS A 1 161 ? -15.288 2.449 19.466 1.00 95.19 161 CYS A O 1
ATOM 1299 N N . ASP A 1 162 ? -14.577 0.389 20.024 1.00 92.50 162 ASP A N 1
ATOM 1300 C CA . ASP A 1 162 ? -15.776 -0.112 20.699 1.00 92.50 162 ASP A CA 1
ATOM 1301 C C . ASP A 1 162 ? -15.331 -0.677 22.055 1.00 92.50 162 ASP A C 1
ATOM 1303 O O . ASP A 1 162 ? -14.734 -1.756 22.128 1.00 92.50 162 ASP A O 1
ATOM 1307 N N . GLY A 1 163 ? -15.483 0.130 23.111 1.00 89.75 163 GLY A N 1
ATOM 1308 C CA . GLY A 1 163 ? -14.765 -0.073 24.372 1.00 89.75 163 GLY A CA 1
ATOM 1309 C C . GLY A 1 163 ? -13.247 -0.069 24.149 1.00 89.75 163 GLY A C 1
ATOM 1310 O O . GLY A 1 163 ? -12.704 0.844 23.527 1.00 89.75 163 GLY A O 1
ATOM 1311 N N . ASP A 1 164 ? -12.569 -1.124 24.604 1.00 87.81 164 ASP A N 1
ATOM 1312 C CA . ASP A 1 164 ? -11.118 -1.298 24.436 1.00 87.81 164 ASP A CA 1
ATOM 1313 C C . ASP A 1 164 ? -10.712 -1.888 23.075 1.00 87.81 164 ASP A C 1
ATOM 1315 O O . ASP A 1 164 ? -9.520 -1.975 22.753 1.00 87.81 164 ASP A O 1
ATOM 1319 N N . LYS A 1 165 ? -11.680 -2.315 22.253 1.00 93.31 165 LYS A N 1
ATOM 1320 C CA . LYS A 1 165 ? -11.407 -2.965 20.969 1.00 93.31 165 LYS A CA 1
ATOM 1321 C C . LYS A 1 165 ? -11.289 -1.931 19.856 1.00 93.31 165 LYS A C 1
ATOM 1323 O O . LYS A 1 165 ? -12.221 -1.177 19.595 1.00 93.31 165 LYS A O 1
ATOM 1328 N N . VAL A 1 166 ? -10.173 -1.957 19.130 1.00 96.88 166 VAL A N 1
ATOM 1329 C CA . VAL A 1 166 ? -10.028 -1.227 17.862 1.00 96.88 166 VAL A CA 1
ATOM 1330 C C . VAL A 1 166 ? -10.802 -1.977 16.781 1.00 96.88 166 VAL A C 1
ATOM 1332 O O . VAL A 1 166 ? -10.526 -3.144 16.510 1.00 96.88 166 VAL A O 1
ATOM 1335 N N . ILE A 1 167 ? -11.777 -1.307 16.173 1.00 96.69 167 ILE A N 1
ATOM 1336 C CA . ILE A 1 167 ? -12.704 -1.894 15.191 1.00 96.69 167 ILE A CA 1
ATOM 1337 C C . ILE A 1 167 ? -12.578 -1.263 13.799 1.00 96.69 167 ILE A C 1
ATOM 1339 O O . ILE A 1 167 ? -13.138 -1.772 12.828 1.00 96.69 167 ILE A O 1
ATOM 1343 N N . GLY A 1 168 ? -11.835 -0.166 13.684 1.00 97.06 168 GLY A N 1
ATOM 1344 C CA . GLY A 1 168 ? -11.479 0.459 12.419 1.00 97.06 168 GLY A CA 1
ATOM 1345 C C . GLY A 1 168 ? -10.375 1.485 12.605 1.00 97.06 168 GLY A C 1
ATOM 1346 O O . GLY A 1 168 ? -10.078 1.887 13.729 1.00 97.06 168 GLY A O 1
ATOM 1347 N N . TYR A 1 169 ? -9.757 1.892 11.507 1.00 97.19 169 TYR A N 1
ATOM 1348 C CA . TYR A 1 169 ? -8.714 2.906 11.518 1.00 97.19 169 TYR A CA 1
ATOM 1349 C C . TYR A 1 169 ? -8.653 3.655 10.190 1.00 97.19 169 TYR A C 1
ATOM 1351 O O . TYR A 1 169 ? -9.031 3.111 9.152 1.00 97.19 169 TYR A O 1
ATOM 1359 N N . CYS A 1 170 ? -8.141 4.880 10.242 1.00 96.06 170 CYS A N 1
ATOM 1360 C CA . CYS A 1 170 ? -7.809 5.715 9.098 1.00 96.06 170 CYS A CA 1
ATOM 1361 C C . CYS A 1 170 ? -6.404 6.277 9.320 1.00 96.06 170 CYS A C 1
ATOM 1363 O O . CYS A 1 170 ? -6.192 7.045 10.257 1.00 96.06 170 CYS A O 1
ATOM 1365 N N . TRP A 1 171 ? -5.447 5.865 8.493 1.00 94.50 171 TRP A N 1
ATOM 1366 C CA . TRP A 1 171 ? -4.098 6.416 8.471 1.00 94.50 171 TRP A CA 1
ATOM 1367 C C . TRP A 1 171 ? -3.976 7.390 7.312 1.00 94.50 171 TRP A C 1
ATOM 1369 O O . TRP A 1 171 ? -4.172 7.035 6.147 1.00 94.50 171 TRP A O 1
ATOM 1379 N N . THR A 1 172 ? -3.648 8.623 7.656 1.00 90.19 172 THR A N 1
ATOM 1380 C CA . THR A 1 172 ? -3.491 9.730 6.724 1.00 90.19 172 THR A CA 1
ATOM 1381 C C . THR A 1 172 ? -2.072 10.280 6.731 1.00 90.19 172 THR A C 1
ATOM 1383 O O . THR A 1 172 ? -1.225 9.845 7.502 1.00 90.19 172 THR A O 1
ATOM 1386 N N . GLY A 1 173 ? -1.806 11.241 5.867 1.00 83.38 173 GLY A N 1
ATOM 1387 C CA . GLY A 1 173 ? -0.667 12.130 6.003 1.00 83.38 173 GLY A CA 1
ATOM 1388 C C . GLY A 1 173 ? -0.851 13.343 5.122 1.00 83.38 173 GLY A C 1
ATOM 1389 O O . GLY A 1 173 ? -1.824 13.446 4.367 1.00 83.38 173 GLY A O 1
ATOM 1390 N N . THR A 1 174 ? 0.085 14.274 5.230 1.00 77.75 174 THR A N 1
ATOM 1391 C CA . THR A 1 174 ? 0.062 15.481 4.412 1.00 77.75 174 THR A CA 1
ATOM 1392 C C . THR A 1 174 ? 1.247 15.520 3.479 1.00 77.75 174 THR A C 1
ATOM 1394 O O . THR A 1 174 ? 2.387 15.379 3.913 1.00 77.75 174 THR A O 1
ATOM 1397 N N . THR A 1 175 ? 0.960 15.730 2.205 1.00 69.50 175 THR A N 1
ATOM 1398 C CA . THR A 1 175 ? 1.952 15.849 1.145 1.00 69.50 175 THR A CA 1
ATOM 1399 C C . THR A 1 175 ? 1.991 17.288 0.651 1.00 69.50 175 THR A C 1
ATOM 1401 O O . THR A 1 175 ? 0.956 17.956 0.578 1.00 69.50 175 THR A O 1
ATOM 1404 N N . TYR A 1 176 ? 3.184 17.751 0.297 1.00 63.59 176 TYR A N 1
ATOM 1405 C CA . TYR A 1 176 ? 3.378 19.011 -0.412 1.00 63.59 176 TYR A CA 1
ATOM 1406 C C . TYR A 1 176 ? 3.394 18.723 -1.912 1.00 63.59 176 TYR A C 1
ATOM 1408 O O . TYR A 1 176 ? 3.988 17.731 -2.335 1.00 63.59 176 TYR A O 1
ATOM 1416 N N . GLU A 1 177 ? 2.723 19.553 -2.703 1.00 53.91 177 GLU A N 1
ATOM 1417 C CA . GLU A 1 177 ? 2.794 19.470 -4.161 1.00 53.91 177 GLU A CA 1
ATOM 1418 C C . GLU A 1 177 ? 3.948 20.352 -4.670 1.00 53.91 177 GLU A C 1
ATOM 1420 O O . GLU A 1 177 ? 4.137 21.473 -4.192 1.00 53.91 177 GLU A O 1
ATOM 1425 N N . GLU A 1 178 ? 4.740 19.846 -5.619 1.00 44.97 178 GLU A N 1
ATOM 1426 C CA . GLU A 1 178 ? 5.717 20.657 -6.352 1.00 44.97 178 GLU A CA 1
ATOM 1427 C C . GLU A 1 178 ? 5.008 21.373 -7.514 1.00 44.97 178 GLU A C 1
ATOM 1429 O O . GLU A 1 178 ? 4.602 20.731 -8.480 1.00 44.97 178 GLU A O 1
ATOM 1434 N N . GLY A 1 179 ? 4.888 22.705 -7.433 1.00 46.28 179 GLY A N 1
ATOM 1435 C CA . GLY A 1 179 ? 4.419 23.567 -8.530 1.00 46.28 179 GLY A CA 1
ATOM 1436 C C . GLY A 1 179 ? 3.044 24.216 -8.316 1.00 46.28 179 GLY A C 1
ATOM 1437 O O . GLY A 1 179 ? 2.063 23.533 -8.059 1.00 46.28 179 GLY A O 1
ATOM 1438 N N . ASP A 1 180 ? 3.046 25.550 -8.433 1.00 44.16 180 ASP A N 1
ATOM 1439 C CA . ASP A 1 180 ? 2.002 26.575 -8.248 1.00 44.16 180 ASP A CA 1
ATOM 1440 C C . ASP A 1 180 ? 1.026 26.452 -7.057 1.00 44.16 180 ASP A C 1
ATOM 1442 O O . ASP A 1 180 ? 0.051 25.707 -7.050 1.00 44.16 180 ASP A O 1
ATOM 1446 N N . ALA A 1 181 ? 1.280 27.334 -6.080 1.00 47.28 181 ALA A N 1
ATOM 1447 C CA . ALA A 1 181 ? 0.484 27.666 -4.898 1.00 47.28 181 ALA A CA 1
ATOM 1448 C C . ALA A 1 181 ? 0.563 26.743 -3.668 1.00 47.28 181 ALA A C 1
ATOM 1450 O O . ALA A 1 181 ? -0.374 26.743 -2.881 1.00 47.28 181 ALA A O 1
ATOM 1451 N N . GLY A 1 182 ? 1.677 26.034 -3.429 1.00 49.47 182 GLY A N 1
ATOM 1452 C CA . GLY A 1 182 ? 2.102 25.614 -2.073 1.00 49.47 182 GLY A CA 1
ATOM 1453 C C . GLY A 1 182 ? 1.039 24.933 -1.191 1.00 49.47 182 GLY A C 1
ATOM 1454 O O . GLY A 1 182 ? 1.094 25.033 0.036 1.00 49.47 182 GLY A O 1
ATOM 1455 N N . GLY A 1 183 ? 0.047 24.290 -1.807 1.00 59.34 183 GLY A N 1
ATOM 1456 C CA . GLY A 1 183 ? -1.132 23.781 -1.126 1.00 59.34 183 GLY A CA 1
ATOM 1457 C C . GLY A 1 183 ? -0.799 22.491 -0.396 1.00 59.34 183 GLY A C 1
ATOM 1458 O O . GLY A 1 183 ? -0.260 21.551 -0.981 1.00 59.34 183 GLY A O 1
ATOM 1459 N N . ARG A 1 184 ? -1.127 22.424 0.895 1.00 66.69 184 ARG A N 1
ATOM 1460 C CA . ARG A 1 184 ? -1.020 21.183 1.664 1.00 66.69 184 ARG A CA 1
ATOM 1461 C C . ARG A 1 184 ? -2.166 20.264 1.235 1.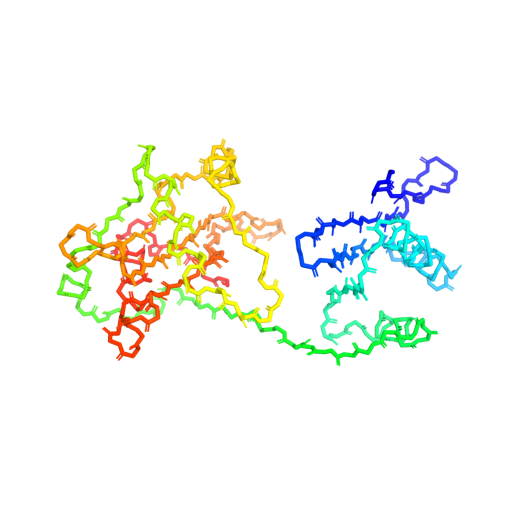00 66.69 184 ARG A C 1
ATOM 1463 O O . ARG A 1 184 ? -3.332 20.600 1.439 1.00 66.69 184 ARG A O 1
ATOM 1470 N N . LYS A 1 185 ? -1.839 19.108 0.653 1.00 75.94 185 LYS A N 1
ATOM 1471 C CA . LYS A 1 185 ? -2.824 18.066 0.337 1.00 75.94 185 LYS A CA 1
ATOM 1472 C C . LYS A 1 185 ? -2.826 17.010 1.417 1.00 75.94 185 LYS A C 1
ATOM 1474 O O . LYS A 1 185 ? -1.772 16.629 1.931 1.00 75.94 185 LYS A O 1
ATOM 1479 N N . ALA A 1 186 ? -4.012 16.533 1.758 1.00 81.50 186 ALA A N 1
ATOM 1480 C CA . ALA A 1 186 ? -4.142 15.372 2.614 1.00 81.50 186 ALA A CA 1
ATOM 1481 C C . ALA A 1 186 ? -4.349 14.117 1.776 1.00 81.50 186 ALA A C 1
ATOM 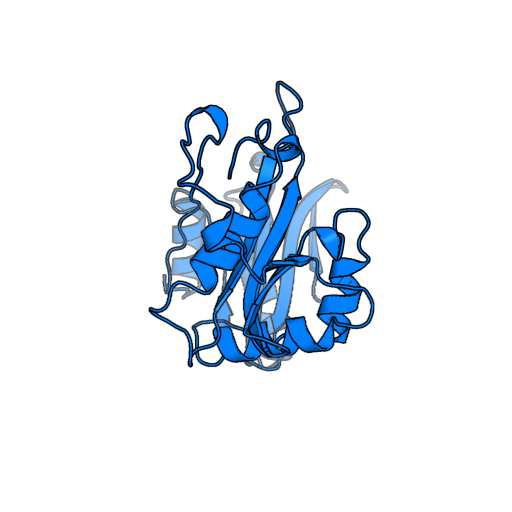1483 O O . ALA A 1 186 ? -5.102 14.124 0.802 1.00 81.50 186 ALA A O 1
ATOM 1484 N N . ARG A 1 187 ? -3.708 13.031 2.198 1.00 87.12 187 ARG A N 1
ATOM 1485 C CA . ARG A 1 187 ? -3.841 11.718 1.581 1.00 87.12 187 ARG A CA 1
ATOM 1486 C C . ARG A 1 187 ? -4.250 10.701 2.628 1.00 87.12 187 ARG A C 1
ATOM 1488 O O . ARG A 1 187 ? -3.689 10.668 3.722 1.00 87.12 187 ARG A O 1
ATOM 1495 N N . ILE A 1 188 ? -5.193 9.837 2.274 1.00 91.50 188 ILE A N 1
ATOM 1496 C CA . ILE A 1 188 ? -5.486 8.632 3.048 1.00 91.50 188 ILE A CA 1
ATOM 1497 C C . ILE A 1 188 ? -4.548 7.539 2.537 1.00 91.50 188 ILE A C 1
ATOM 1499 O O . ILE A 1 188 ? -4.677 7.087 1.401 1.00 91.50 188 ILE A O 1
ATOM 1503 N N . PHE A 1 189 ? -3.586 7.125 3.360 1.00 90.56 189 PHE A N 1
ATOM 1504 C CA . PHE A 1 189 ? -2.671 6.037 3.014 1.00 90.56 189 PHE A CA 1
ATOM 1505 C C . PHE A 1 189 ? -3.344 4.680 3.161 1.00 90.56 189 PHE A C 1
ATOM 1507 O O . PHE A 1 189 ? -3.186 3.808 2.309 1.00 90.56 189 PHE A O 1
ATOM 1514 N N . MET A 1 190 ? -4.104 4.493 4.243 1.00 93.81 190 MET A N 1
ATOM 1515 C CA . MET A 1 190 ? -4.779 3.229 4.496 1.00 93.81 190 MET A CA 1
ATOM 1516 C C . MET A 1 190 ? -6.015 3.420 5.374 1.00 93.81 190 MET A C 1
ATOM 1518 O O . MET A 1 190 ? -5.959 4.059 6.420 1.00 93.81 190 MET A O 1
ATOM 1522 N N . LEU A 1 191 ? -7.130 2.820 4.963 1.00 95.81 191 LEU A N 1
ATOM 1523 C CA . LEU A 1 191 ? -8.398 2.832 5.688 1.00 95.81 191 LEU A CA 1
ATOM 1524 C C . LEU A 1 191 ? -8.891 1.395 5.830 1.00 95.81 191 LEU A C 1
ATOM 1526 O O . LEU A 1 191 ? -9.039 0.696 4.829 1.00 95.81 191 LEU A O 1
ATOM 1530 N N . GLY A 1 192 ? -9.177 0.957 7.052 1.00 95.75 192 GLY A N 1
ATOM 1531 C CA . GLY A 1 192 ? -9.587 -0.421 7.309 1.00 95.75 192 GLY A CA 1
ATOM 1532 C C . GLY A 1 192 ? -10.617 -0.548 8.422 1.00 95.75 192 GLY A C 1
ATOM 1533 O O . GLY A 1 192 ? -10.753 0.311 9.292 1.00 95.75 192 GLY A O 1
ATOM 1534 N N . ALA A 1 193 ? -11.354 -1.654 8.389 1.00 97.19 193 ALA A N 1
ATOM 1535 C CA . ALA A 1 193 ? -12.308 -2.042 9.420 1.00 97.19 193 ALA A CA 1
ATOM 1536 C C . ALA A 1 193 ? -12.134 -3.522 9.755 1.00 97.19 193 ALA A C 1
ATOM 1538 O O . ALA A 1 193 ? -11.864 -4.336 8.864 1.00 97.19 193 ALA A O 1
ATOM 1539 N N . ASP A 1 194 ? -12.332 -3.860 11.028 1.00 96.62 194 ASP A N 1
ATOM 1540 C CA . ASP A 1 194 ? -12.334 -5.243 11.488 1.00 96.62 194 ASP A CA 1
ATOM 1541 C C . ASP A 1 194 ? -13.413 -6.022 10.713 1.00 96.62 194 ASP A C 1
ATOM 1543 O O . ASP A 1 194 ? -14.537 -5.518 10.580 1.00 96.62 194 ASP A O 1
ATOM 1547 N N . PRO A 1 195 ? -13.106 -7.217 10.173 1.00 96.19 195 PRO A N 1
ATOM 1548 C CA . PRO A 1 195 ? -14.067 -8.011 9.413 1.00 96.19 195 PRO A CA 1
ATOM 1549 C C . PRO A 1 195 ? -15.372 -8.272 10.174 1.00 96.19 195 PRO A C 1
ATOM 1551 O O . PRO A 1 195 ? -16.434 -8.226 9.553 1.00 96.19 195 PRO A O 1
ATOM 1554 N N . ASP A 1 196 ? -15.318 -8.419 11.501 1.00 95.75 196 ASP A N 1
ATOM 1555 C CA . ASP A 1 196 ? -16.491 -8.680 12.349 1.00 95.75 196 ASP A CA 1
ATOM 1556 C C . ASP A 1 196 ? -17.411 -7.442 12.484 1.00 95.75 196 ASP A C 1
ATOM 1558 O O . ASP A 1 196 ? -18.557 -7.543 12.926 1.00 95.75 196 ASP A O 1
ATOM 1562 N N . TYR A 1 197 ? -16.919 -6.262 12.083 1.00 93.56 197 TYR A N 1
ATOM 1563 C CA . TYR A 1 197 ? -17.600 -4.964 12.173 1.00 93.56 197 TYR A CA 1
ATOM 1564 C C . TYR A 1 197 ? -17.856 -4.320 10.801 1.00 93.56 197 TYR A C 1
ATOM 1566 O O . TYR A 1 197 ? -18.325 -3.175 10.715 1.00 93.56 197 TYR A O 1
ATOM 1574 N N . ARG A 1 198 ? -17.582 -5.035 9.703 1.00 91.88 198 ARG A N 1
ATOM 1575 C CA . ARG A 1 198 ? -17.920 -4.574 8.348 1.00 91.88 198 ARG A CA 1
ATOM 1576 C C . ARG A 1 198 ? -19.434 -4.417 8.189 1.00 91.88 198 ARG A C 1
ATOM 1578 O O . ARG A 1 198 ? -20.223 -5.077 8.856 1.00 91.88 198 ARG A O 1
ATOM 1585 N N . GLY A 1 199 ? -19.843 -3.475 7.340 1.00 90.00 199 GLY A N 1
ATOM 1586 C CA . GLY A 1 199 ? -21.257 -3.116 7.160 1.00 90.00 199 GLY A CA 1
ATOM 1587 C C . GLY A 1 199 ? -21.880 -2.330 8.326 1.00 90.00 199 GLY A C 1
ATOM 1588 O O . GLY A 1 199 ? -23.017 -1.894 8.211 1.00 90.00 199 GLY A O 1
ATOM 1589 N N . ARG A 1 200 ? -21.140 -2.085 9.420 1.00 89.56 200 ARG A N 1
ATOM 1590 C CA . ARG A 1 200 ? -21.616 -1.357 10.618 1.00 89.56 200 ARG A CA 1
ATOM 1591 C C . ARG A 1 200 ? -20.998 0.037 10.775 1.00 89.56 200 ARG A C 1
ATOM 1593 O O . ARG A 1 200 ? -20.984 0.610 11.859 1.00 89.56 200 ARG A O 1
ATOM 1600 N N . GLY A 1 201 ? -20.406 0.567 9.706 1.00 88.50 201 GLY A N 1
ATOM 1601 C CA . GLY A 1 201 ? -19.866 1.928 9.670 1.00 88.50 201 GLY A CA 1
ATOM 1602 C C . GLY A 1 201 ? -18.519 2.152 10.371 1.00 88.50 201 GLY A C 1
ATOM 1603 O O . GLY A 1 201 ? -18.097 3.297 10.447 1.00 88.50 201 GLY A O 1
ATOM 1604 N N . ALA A 1 202 ? -17.804 1.124 10.848 1.00 91.38 202 ALA A N 1
ATOM 1605 C CA . ALA A 1 202 ? -16.524 1.303 11.558 1.00 91.38 202 ALA A CA 1
ATOM 1606 C C . ALA A 1 202 ? -15.465 2.091 10.752 1.00 91.38 202 ALA A C 1
ATOM 1608 O O . ALA A 1 202 ? -14.881 3.038 11.271 1.00 91.38 202 ALA A O 1
ATOM 1609 N N . GLY A 1 203 ? -15.280 1.769 9.465 1.00 90.88 203 GLY A N 1
ATOM 1610 C CA . GLY A 1 203 ? -14.373 2.522 8.587 1.00 90.88 203 GLY A CA 1
ATOM 1611 C C . GLY A 1 203 ? -14.839 3.962 8.347 1.00 90.88 203 GLY A C 1
ATOM 1612 O O . GLY A 1 203 ? -14.043 4.890 8.422 1.00 90.88 203 GLY A O 1
ATOM 1613 N N . LYS A 1 204 ? -16.151 4.170 8.152 1.00 89.50 204 LYS A N 1
ATOM 1614 C CA . LYS A 1 204 ? -16.737 5.514 8.010 1.00 89.50 204 LYS A CA 1
ATOM 1615 C C . LYS A 1 204 ? -16.497 6.365 9.260 1.00 89.50 204 LYS A C 1
ATOM 1617 O O . LYS A 1 204 ? -16.180 7.540 9.128 1.00 89.50 204 LYS A O 1
ATOM 1622 N N . ARG A 1 205 ? -16.610 5.777 10.455 1.00 90.50 205 ARG A N 1
ATOM 1623 C CA . ARG A 1 205 ? -16.317 6.463 11.722 1.00 90.50 205 ARG A CA 1
ATOM 1624 C C . ARG A 1 205 ? -14.861 6.900 11.810 1.00 90.50 205 ARG A C 1
ATOM 1626 O O . ARG A 1 205 ? -14.613 8.070 12.066 1.00 90.50 205 ARG A O 1
ATOM 1633 N N . ALA A 1 206 ? -13.917 6.000 11.527 1.00 92.12 206 ALA A N 1
ATOM 1634 C CA . ALA A 1 206 ? -12.494 6.337 11.548 1.00 92.12 206 ALA A CA 1
ATOM 1635 C C . ALA A 1 206 ? -12.138 7.429 10.523 1.00 92.12 206 ALA A C 1
ATOM 1637 O O . ALA A 1 206 ? -11.386 8.346 10.838 1.00 92.12 206 ALA A O 1
ATOM 1638 N N . LEU A 1 207 ? -12.719 7.359 9.319 1.00 90.19 207 LEU A N 1
ATOM 1639 C CA . LEU A 1 207 ? -12.551 8.379 8.286 1.00 90.19 207 LEU A CA 1
ATOM 1640 C C . LEU A 1 207 ? -13.067 9.748 8.751 1.00 90.19 207 LEU A C 1
ATOM 1642 O O . LEU A 1 207 ? -12.340 10.732 8.685 1.00 90.19 207 LEU A O 1
ATOM 1646 N N . LEU A 1 208 ? -14.299 9.813 9.261 1.00 86.75 208 LEU A N 1
ATOM 1647 C CA . LEU A 1 208 ? -14.894 11.069 9.732 1.00 86.75 208 LEU A CA 1
ATOM 1648 C C . LEU A 1 208 ? -14.203 11.619 10.985 1.00 86.75 208 LEU A C 1
ATOM 1650 O O . LEU A 1 208 ? -14.111 12.832 11.132 1.00 86.75 208 LEU A O 1
ATOM 1654 N N . GLY A 1 209 ? -13.661 10.751 11.843 1.00 82.00 209 GLY A N 1
ATOM 1655 C CA . GLY A 1 209 ? -12.852 11.154 12.996 1.00 82.00 209 GLY A CA 1
ATOM 1656 C C . GLY A 1 209 ? -11.583 11.904 12.599 1.00 82.00 209 GLY A C 1
ATOM 1657 O O . GLY A 1 209 ? -11.122 12.758 13.348 1.00 82.00 209 GLY A O 1
ATOM 1658 N N . TRP A 1 210 ? -11.049 11.635 11.406 1.00 77.56 210 TRP A N 1
ATOM 1659 C CA . TRP A 1 210 ? -9.919 12.387 10.867 1.00 77.56 210 TRP A CA 1
ATOM 1660 C C . TRP A 1 210 ? -10.335 13.727 10.249 1.00 77.56 210 TRP A C 1
ATOM 1662 O O . TRP A 1 210 ? -9.611 14.709 10.389 1.00 77.56 210 TRP A O 1
ATOM 1672 N N . VAL A 1 211 ? -11.490 13.770 9.578 1.00 70.56 211 VAL A N 1
ATOM 1673 C CA . VAL A 1 211 ? -11.995 14.978 8.903 1.00 70.56 211 VAL A CA 1
ATOM 1674 C C . VAL A 1 211 ? -12.593 16.000 9.890 1.00 70.56 211 VAL A C 1
ATOM 1676 O O . VAL A 1 211 ? -12.626 17.192 9.602 1.00 70.56 211 VAL A O 1
ATOM 1679 N N . GLY A 1 212 ? -13.070 15.550 11.053 1.00 57.72 212 GLY A N 1
ATOM 1680 C CA . GLY A 1 212 ? -13.801 16.374 12.022 1.00 57.72 212 GLY A CA 1
ATOM 1681 C C . GLY A 1 212 ? -13.107 17.645 12.547 1.00 57.72 212 GLY A C 1
ATOM 1682 O O . GLY A 1 212 ? -13.808 18.643 12.720 1.00 57.72 212 GLY A O 1
ATOM 1683 N N . PRO A 1 213 ? -11.784 17.677 12.807 1.00 59.41 213 PRO A N 1
ATOM 1684 C CA . PRO A 1 213 ? -11.133 18.870 13.346 1.00 59.41 213 PRO A CA 1
ATOM 1685 C C . PRO A 1 213 ? -11.116 20.055 12.350 1.00 59.41 213 PRO A C 1
ATOM 1687 O O . PRO A 1 213 ? -10.694 19.885 11.203 1.00 59.41 213 PRO A O 1
ATOM 1690 N N . PRO A 1 214 ? -11.495 21.279 12.775 1.00 47.25 214 PRO A N 1
ATOM 1691 C CA . PRO A 1 214 ? -11.613 22.452 11.897 1.00 47.25 214 PRO A CA 1
ATOM 1692 C C . PRO A 1 214 ? -10.290 22.892 11.245 1.00 47.25 214 PRO A C 1
ATOM 1694 O O . PRO A 1 214 ? -10.297 23.444 10.149 1.00 47.25 214 PRO A O 1
ATOM 1697 N N . GLU A 1 215 ? -9.145 22.572 11.852 1.00 49.88 215 GLU A N 1
ATOM 1698 C CA . GLU A 1 215 ? -7.803 22.874 11.324 1.00 49.88 215 GLU A CA 1
ATOM 1699 C C . GLU A 1 215 ? -7.482 22.160 9.997 1.00 49.88 215 GLU A C 1
ATOM 1701 O O . GLU A 1 215 ? -6.547 22.543 9.293 1.00 49.88 215 GLU A O 1
ATOM 1706 N N . LYS A 1 216 ? -8.256 21.127 9.629 1.00 51.16 216 LYS A N 1
ATOM 1707 C CA . LYS A 1 216 ? -8.062 20.340 8.399 1.00 51.16 216 LYS A CA 1
ATOM 1708 C C . LYS A 1 216 ? -9.023 20.711 7.265 1.00 51.16 216 LYS A C 1
ATOM 1710 O O . LYS A 1 216 ? -8.873 20.190 6.163 1.00 51.16 216 LYS A O 1
ATOM 1715 N N . GLN A 1 217 ? -9.949 21.650 7.489 1.00 47.72 217 GLN A N 1
ATOM 1716 C CA . GLN A 1 217 ? -10.923 22.113 6.485 1.00 47.72 217 GLN A CA 1
ATOM 1717 C C . GLN A 1 217 ? -10.306 23.004 5.384 1.00 47.72 217 GLN A C 1
ATOM 1719 O O . GLN A 1 217 ? -10.985 23.340 4.422 1.00 47.72 217 GLN A O 1
ATOM 1724 N N . GLY A 1 218 ? -9.017 23.354 5.494 1.00 42.00 218 GLY A N 1
ATOM 1725 C CA . GLY A 1 218 ? -8.245 24.051 4.452 1.00 42.00 218 GLY A CA 1
ATOM 1726 C C . GLY A 1 218 ? -7.395 23.140 3.553 1.00 42.00 218 GLY A C 1
ATOM 1727 O O . GLY A 1 218 ? -6.584 23.647 2.782 1.00 42.00 218 GLY A O 1
ATOM 1728 N N . LEU A 1 219 ? -7.515 21.812 3.678 1.00 49.06 219 LEU A N 1
ATOM 1729 C CA . LEU A 1 219 ? -6.748 20.841 2.888 1.00 49.06 219 LEU A CA 1
ATOM 1730 C C . LEU A 1 219 ? -7.550 20.413 1.657 1.00 49.06 219 LEU A C 1
ATOM 1732 O O . LEU A 1 219 ? -8.692 19.985 1.788 1.00 49.06 219 LEU A O 1
ATOM 1736 N N . THR A 1 220 ? -6.949 20.447 0.470 1.00 44.69 220 THR A N 1
ATOM 1737 C CA . THR A 1 220 ? -7.536 19.792 -0.709 1.00 44.69 220 THR A CA 1
ATOM 1738 C C . THR A 1 220 ? -7.244 18.288 -0.639 1.00 44.69 220 THR A C 1
ATOM 1740 O O . THR A 1 220 ? -6.119 17.871 -0.341 1.00 44.69 220 THR A O 1
ATOM 1743 N N . GLY A 1 221 ? -8.270 17.450 -0.816 1.00 41.22 221 GLY A N 1
ATOM 1744 C CA . GLY A 1 221 ? -8.147 15.994 -0.746 1.00 41.22 221 GLY A CA 1
ATOM 1745 C C . GLY A 1 221 ? -7.683 15.395 -2.072 1.00 41.22 221 GLY A C 1
ATOM 1746 O O . GLY A 1 221 ? -8.104 15.830 -3.147 1.00 41.22 221 GLY A O 1
ATOM 1747 N N . CYS A 1 222 ? -6.825 14.381 -1.984 1.00 36.41 222 CYS A N 1
ATOM 1748 C CA . CYS A 1 222 ? -6.270 13.633 -3.110 1.00 36.41 222 CYS A CA 1
ATOM 1749 C C . CYS A 1 222 ? -6.682 12.158 -3.080 1.00 36.41 222 CYS A C 1
ATOM 1751 O O . CYS A 1 222 ? -6.813 11.610 -1.961 1.00 36.41 222 CYS A O 1
#

Organism: NCBI:txid412755

Foldseek 3Di:
DFKDFDDDPNDTFWIWGWDDLPQQLEIEIDIDGHPVPPPPCPRVVRVVVSVVVSVVSVRPYYDYDDDPPPPVVVVSCVVVVDDDDDDDDDDWDFLLPDDDDPLVVLLVQKDFQDPVCLVLVLVQLCQFCPPNPPDRRDDSVNSVVQCPPPFHHSRQKMFRDDVPHGFWIWHKTWDFDPDPDGAIAIETPDTGGRPVCPPVCRSVNNVSNNVVDPVCSRHTYD

Secondary structure (DSSP, 8-state):
--EEEEEETTEEEEEEEEEEEGGGTEEEEEEEE-GGGTTSSHHHHHHHHHHHHHHHTT-SEEEE---TT-HHHHHHHHHTT------------BGGG-----HHHHSTTEEEPPTT-HHHHHHHHHHHHTTSTTPPPPPHHHHHHHHTSTT--GGGEEEEEETTEEEEEEEEEEEE-SSSS-PEEEEEEEEEE-GGGTTTTHHHHHHHHHH-SGGGTTPEE-

pLDDT: mean 87.34, std 13.93, range [36.41, 97.81]

Radius of gyration: 20.54 Å; chains: 1; bounding box: 52×45×52 Å

InterPro domains:
  IPR000182 GNAT domain [PF00583] (3-82)
  IPR000182 GNAT domain [PF00583] (124-207)
  IPR000182 GNAT domain [PS51186] (1-103)
  IPR016181 Acyl-CoA N-acyltransferase [SSF55729] (3-88)
  IPR016181 Acyl-CoA N-acyltransferase [SSF55729] (111-207)
  IPR050832 Bacterial Acetyltransferase [PTHR43877] (26-94)